Protein AF-A0A430RN08-F1 (afdb_monomer_lite)

Sequence (229 aa):
MKGVGKRNEPRRKYFSRLPYETEVTMPRTPSVTLADVKHALAELGLSPEEAGAQALRQHLGRGSLSTLQRYLELLRAEGARERSLSSAIEGTLRTLAPALKALAVQAAQGLYERSLAETLRALEEREALLEEQEGLLETLKGELEATRERLEGQEKELGEVLAREEELKAVLAEREERIRALELQVVELEGRVRELEAVREALSQRVHALVHELATLQAAVGRGAQGQA

Foldseek 3Di:
DDDDDDDDDDDDDDDDDDDDDDDDDDDDDDADDLVLLVVLCVVVVHQLVRDALVVSCVSVVDHDSVVSVVSSVVSVVVVVVVVVVVVVVVVVCVVCVVVVVVVVVVVVVVVVVVVVVVVVVVVVVVVVVVVVVVVVVVVVVVVVVVVVVVVVVVVVVVVVVVVVVVVVVVVVVVVVVVVVVVVVVVVVVVVVVVVVVVVVVVVVVVVVVVVVVVVVVVVVVVVVVVVPD

pLDDT: mean 85.96, std 19.6, range [33.47, 98.69]

Organism: Thermus scotoductus (NCBI:txid37636)

Radius of gyration: 83.42 Å; chains: 1; bounding box: 154×86×237 Å

Secondary structure (DSSP, 8-state):
-----------------------PPPPPPPPP-HHHHHHHHHHHT--TTT--HHHHHHHH--S-HHHHHHHHHHHHHHHHHHHHHHHHHHHHHHHHHHHHHHHHHHHHHHHHHHHHHHHHHHHHHHHHHHHHHHHHHHHHHHHHHHHHHHHHHHHHHHHHHHHHHHHHHHHHHHHHHHHHHHHHHHHHHHHHHHHHHHHHHHHHHHHHHHHHHHHHHHHHHHHHHHT--

Structure (mmCIF, N/CA/C/O backbone):
data_AF-A0A430RN08-F1
#
_entry.id   AF-A0A430RN08-F1
#
loop_
_atom_site.group_PDB
_atom_site.id
_atom_site.type_symbol
_atom_site.label_atom_id
_atom_site.label_alt_id
_atom_site.label_comp_id
_atom_site.label_asym_id
_atom_site.label_entity_id
_atom_site.label_seq_id
_atom_site.pdbx_PDB_ins_code
_atom_site.Cartn_x
_atom_site.Cartn_y
_atom_site.Cartn_z
_atom_site.occupancy
_atom_site.B_iso_or_equiv
_atom_site.auth_seq_id
_atom_site.auth_comp_id
_atom_site.auth_asym_id
_atom_site.auth_atom_id
_atom_site.pdbx_PDB_model_num
ATOM 1 N N . MET A 1 1 ? 81.497 80.326 -93.776 1.00 36.00 1 MET A N 1
ATOM 2 C CA . MET A 1 1 ? 82.209 79.535 -92.741 1.00 36.00 1 MET A CA 1
ATOM 3 C C . MET A 1 1 ? 81.343 78.322 -92.433 1.00 36.00 1 MET A C 1
ATOM 5 O O . MET A 1 1 ? 80.194 78.547 -92.110 1.00 36.00 1 MET A O 1
ATOM 9 N N . LYS A 1 2 ? 81.717 77.048 -92.562 1.00 37.06 2 LYS A N 1
ATOM 10 C CA . LYS A 1 2 ? 82.926 76.304 -92.971 1.00 37.06 2 LYS A CA 1
ATOM 11 C C . LYS A 1 2 ? 82.384 75.043 -93.692 1.00 37.06 2 LYS A C 1
ATOM 13 O O . LYS A 1 2 ? 81.428 74.463 -93.200 1.00 37.06 2 LYS A O 1
ATOM 18 N N . GLY A 1 3 ? 82.797 74.750 -94.929 1.00 36.59 3 GLY A N 1
ATOM 19 C CA . GLY A 1 3 ? 83.778 73.690 -95.252 1.00 36.59 3 GLY A CA 1
ATOM 20 C C . GLY A 1 3 ? 83.050 72.420 -95.736 1.00 36.59 3 GLY A C 1
ATOM 21 O O . GLY A 1 3 ? 82.515 71.698 -94.915 1.00 36.59 3 GLY A O 1
ATOM 22 N N . VAL A 1 4 ? 82.735 72.233 -97.024 1.00 34.47 4 VAL A N 1
ATOM 23 C CA . VAL A 1 4 ? 83.569 71.839 -98.188 1.00 34.47 4 VAL A CA 1
ATOM 24 C C . VAL A 1 4 ? 84.242 70.463 -98.057 1.00 34.47 4 VAL A C 1
ATOM 26 O O . VAL A 1 4 ? 85.184 70.301 -97.290 1.00 34.47 4 VAL A O 1
ATOM 29 N N . GLY A 1 5 ? 83.852 69.546 -98.954 1.00 35.78 5 GLY A N 1
ATOM 30 C CA . GLY A 1 5 ? 84.648 68.399 -99.419 1.00 35.78 5 GLY A CA 1
ATOM 31 C C . GLY A 1 5 ? 83.929 67.055 -99.233 1.00 35.78 5 GLY A C 1
ATOM 32 O O . GLY A 1 5 ? 83.506 66.758 -98.133 1.00 35.78 5 GLY A O 1
ATOM 33 N N . LYS A 1 6 ? 83.771 66.167 -100.219 1.00 40.50 6 LYS A N 1
ATOM 34 C CA . LYS A 1 6 ? 84.451 66.017 -101.510 1.00 40.50 6 LYS A CA 1
ATOM 35 C C . LYS A 1 6 ? 83.554 65.288 -102.520 1.00 40.50 6 LYS A C 1
ATOM 37 O O . LYS A 1 6 ? 82.684 64.502 -102.170 1.00 40.50 6 LYS A O 1
ATOM 42 N N . ARG A 1 7 ? 83.844 65.592 -103.783 1.00 39.56 7 ARG A N 1
ATOM 43 C CA . ARG A 1 7 ? 83.308 65.046 -105.034 1.00 39.56 7 ARG A CA 1
ATOM 44 C C . ARG A 1 7 ? 83.691 63.569 -105.196 1.00 39.56 7 ARG A C 1
ATOM 46 O O . ARG A 1 7 ? 84.807 63.218 -104.821 1.00 39.56 7 ARG A O 1
ATOM 53 N N . ASN A 1 8 ? 82.823 62.776 -105.827 1.00 34.72 8 ASN A N 1
ATOM 54 C CA . ASN A 1 8 ? 83.185 61.833 -106.898 1.00 34.72 8 ASN A CA 1
ATOM 55 C C . ASN A 1 8 ? 81.928 61.137 -107.460 1.00 34.72 8 ASN A C 1
ATOM 57 O O . ASN A 1 8 ? 81.480 60.112 -106.963 1.00 34.72 8 ASN A O 1
ATOM 61 N N . GLU A 1 9 ? 81.387 61.703 -108.534 1.00 33.47 9 GLU A N 1
ATOM 62 C CA . GLU A 1 9 ? 80.777 60.945 -109.637 1.00 33.47 9 GLU A CA 1
ATOM 63 C C . GLU A 1 9 ? 81.889 60.611 -110.663 1.00 33.47 9 GLU A C 1
ATOM 65 O O . GLU A 1 9 ? 82.966 61.209 -110.559 1.00 33.47 9 GLU A O 1
ATOM 70 N N . PRO A 1 10 ? 81.683 59.792 -111.720 1.00 49.06 10 PRO A N 1
ATOM 71 C CA . PRO A 1 10 ? 80.548 58.919 -112.056 1.00 49.06 10 PRO A CA 1
ATOM 72 C C . PRO A 1 10 ? 81.006 57.515 -112.532 1.00 49.06 10 PRO A C 1
ATOM 74 O O . PRO A 1 10 ? 82.185 57.279 -112.781 1.00 49.06 10 PRO A O 1
ATOM 77 N N . ARG A 1 11 ? 80.069 56.594 -112.803 1.00 37.56 11 ARG A N 1
ATOM 78 C CA . ARG A 1 11 ? 80.150 55.720 -113.998 1.00 37.56 11 ARG A CA 1
ATOM 79 C C . ARG A 1 11 ? 78.801 55.066 -114.300 1.00 37.56 11 ARG A C 1
ATOM 81 O O . ARG A 1 11 ? 78.449 54.016 -113.774 1.00 37.56 11 ARG A O 1
ATOM 88 N N . ARG A 1 12 ? 78.075 55.720 -115.213 1.00 35.84 12 ARG A N 1
ATOM 89 C CA . ARG A 1 12 ? 76.996 55.150 -116.027 1.00 35.84 12 ARG A CA 1
ATOM 90 C C . ARG A 1 12 ? 77.416 53.780 -116.569 1.00 35.84 12 ARG A C 1
ATOM 92 O O . ARG A 1 12 ? 78.389 53.690 -117.314 1.00 35.84 12 ARG A O 1
ATOM 99 N N . LYS A 1 13 ? 76.631 52.747 -116.276 1.00 43.69 13 LYS A N 1
ATOM 100 C CA . LYS A 1 13 ? 76.485 51.588 -117.158 1.00 43.69 13 LYS A CA 1
ATOM 101 C C . LYS A 1 13 ? 75.028 51.540 -117.593 1.00 43.69 13 LYS A C 1
ATOM 103 O O . LYS A 1 13 ? 74.143 51.219 -116.810 1.00 43.69 13 LYS A O 1
ATOM 108 N N . TYR A 1 14 ? 74.800 51.951 -118.833 1.00 36.66 14 TYR A N 1
ATOM 109 C CA . TYR A 1 14 ? 73.557 51.714 -119.544 1.00 36.66 14 TYR A CA 1
ATOM 110 C C . TYR A 1 14 ? 73.492 50.234 -119.902 1.00 36.66 14 TYR A C 1
ATOM 112 O O . TYR A 1 14 ? 74.344 49.779 -120.655 1.00 36.66 14 TYR A O 1
ATOM 120 N N . PHE A 1 15 ? 72.488 49.513 -119.415 1.00 38.28 15 PHE A N 1
ATOM 121 C CA . PHE A 1 15 ? 71.997 48.309 -120.078 1.00 38.28 15 PHE A CA 1
ATOM 122 C C . PHE A 1 15 ? 70.468 48.261 -119.948 1.00 38.28 15 PHE A C 1
ATOM 124 O O . PHE A 1 15 ? 69.923 48.048 -118.873 1.00 38.28 15 PHE A O 1
ATOM 131 N N . SER A 1 16 ? 69.829 48.589 -121.076 1.00 37.91 16 SER A N 1
ATOM 132 C CA . SER A 1 16 ? 68.577 48.041 -121.628 1.00 37.91 16 SER A CA 1
ATOM 133 C C . SER A 1 16 ? 67.367 47.778 -120.714 1.00 37.91 16 SER A C 1
ATOM 135 O O . SER A 1 16 ? 67.349 46.860 -119.903 1.00 37.91 16 SER A O 1
ATOM 137 N N . ARG A 1 17 ? 66.291 48.526 -121.006 1.00 38.12 17 ARG A N 1
ATOM 138 C CA . ARG A 1 17 ? 64.879 48.228 -120.697 1.00 38.12 17 ARG A CA 1
ATOM 139 C C . ARG A 1 17 ? 64.467 46.829 -121.180 1.00 38.12 17 ARG A C 1
ATOM 141 O O . ARG A 1 17 ? 64.887 46.466 -122.273 1.00 38.12 17 ARG A O 1
ATOM 148 N N . LEU A 1 18 ? 63.553 46.172 -120.453 1.00 37.81 18 LEU A N 1
ATOM 149 C CA . LEU A 1 18 ? 62.242 45.663 -120.923 1.00 37.81 18 LEU A CA 1
ATOM 150 C C . LEU A 1 18 ? 61.341 45.303 -119.695 1.00 37.81 18 LEU A C 1
ATOM 152 O O . LEU A 1 18 ? 61.907 44.930 -118.669 1.00 37.81 18 LEU A O 1
ATOM 156 N N . PRO A 1 19 ? 59.993 45.453 -119.741 1.00 54.28 19 PRO A N 1
ATOM 157 C CA . PRO A 1 19 ? 59.116 45.491 -118.552 1.00 54.28 19 PRO A CA 1
ATOM 158 C C . PRO A 1 19 ? 58.049 44.375 -118.492 1.00 54.28 19 PRO A C 1
ATOM 160 O O . PRO A 1 19 ? 57.324 44.222 -119.460 1.00 54.28 19 PRO A O 1
ATOM 163 N N . TYR A 1 20 ? 57.868 43.693 -117.356 1.00 35.19 20 TYR A N 1
ATOM 164 C CA . TYR A 1 20 ? 56.721 42.817 -117.009 1.00 35.19 20 TYR A CA 1
ATOM 165 C C . TYR A 1 20 ? 56.763 42.626 -115.470 1.00 35.19 20 TYR A C 1
ATOM 167 O O . TYR A 1 20 ? 57.855 42.652 -114.914 1.00 35.19 20 TYR A O 1
ATOM 175 N N . GLU A 1 21 ? 55.721 42.460 -114.656 1.00 36.84 21 GLU A N 1
ATOM 176 C CA . GLU A 1 21 ? 54.271 42.335 -114.788 1.00 36.84 21 GLU A CA 1
ATOM 177 C C . GLU A 1 21 ? 53.684 42.492 -113.362 1.00 36.84 21 GLU A C 1
ATOM 179 O O . GLU A 1 21 ? 54.383 42.333 -112.362 1.00 36.84 21 GLU A O 1
ATOM 184 N N . THR A 1 22 ? 52.407 42.844 -113.267 1.00 48.19 22 THR A N 1
ATOM 185 C CA . THR A 1 22 ? 51.600 42.952 -112.040 1.00 48.19 22 THR A CA 1
ATOM 186 C C . THR A 1 22 ? 51.413 41.611 -111.323 1.00 48.19 22 THR A C 1
ATOM 188 O O . THR A 1 22 ? 50.936 40.670 -111.951 1.00 48.19 22 THR A O 1
ATOM 191 N N . GLU A 1 23 ? 51.635 41.547 -110.003 1.00 39.72 23 GLU A N 1
ATOM 192 C CA . GLU A 1 23 ? 51.182 40.418 -109.175 1.00 39.72 23 GLU A CA 1
ATOM 193 C C . GLU A 1 23 ? 50.024 40.795 -108.240 1.00 39.72 23 GLU A C 1
ATOM 195 O O . GLU A 1 23 ? 50.009 41.822 -107.561 1.00 39.72 23 GLU A O 1
ATOM 200 N N . VAL A 1 24 ? 49.032 39.911 -108.283 1.00 41.75 24 VAL A N 1
ATOM 201 C CA . VAL A 1 24 ? 47.672 39.970 -107.755 1.00 41.75 24 VAL A CA 1
ATOM 202 C C . VAL A 1 24 ? 47.636 39.435 -106.319 1.00 41.75 24 VAL A C 1
ATOM 204 O O . VAL A 1 24 ? 48.193 38.379 -106.027 1.00 41.75 24 VAL A O 1
ATOM 207 N N . THR A 1 25 ? 46.937 40.116 -105.411 1.00 43.09 25 THR A N 1
ATOM 208 C CA . THR A 1 25 ? 46.683 39.636 -104.044 1.00 43.09 25 THR A CA 1
ATOM 209 C C . THR A 1 25 ? 45.537 38.614 -104.016 1.00 43.09 25 THR A C 1
ATOM 211 O O . THR A 1 25 ? 44.395 38.931 -104.337 1.00 43.09 25 THR A O 1
ATOM 214 N N . MET A 1 26 ? 45.824 37.376 -103.596 1.00 36.38 26 MET A N 1
ATOM 215 C CA . MET A 1 26 ? 44.823 36.310 -103.403 1.00 36.38 26 MET A CA 1
ATOM 216 C C . MET A 1 26 ? 44.201 36.356 -101.986 1.00 36.38 26 MET A C 1
ATOM 218 O O . MET A 1 26 ? 44.926 36.598 -101.015 1.00 36.38 26 MET A O 1
ATOM 222 N N . PRO A 1 27 ? 42.889 36.083 -101.820 1.00 44.25 27 PRO A N 1
ATOM 223 C CA . PRO A 1 27 ? 42.212 36.103 -100.520 1.00 44.25 27 PRO A CA 1
ATOM 224 C C . PRO A 1 27 ? 42.539 34.860 -99.669 1.00 44.25 27 PRO A C 1
ATOM 226 O O . PRO A 1 27 ? 42.574 33.735 -100.167 1.00 44.25 27 PRO A O 1
ATOM 229 N N . ARG A 1 28 ? 42.752 35.042 -98.358 1.00 50.34 28 ARG A N 1
ATOM 230 C CA . ARG A 1 28 ? 42.964 33.941 -97.396 1.00 50.34 28 ARG A CA 1
ATOM 231 C C . ARG A 1 28 ? 41.624 33.281 -97.030 1.00 50.34 28 ARG A C 1
ATOM 233 O O . ARG A 1 28 ? 40.725 33.955 -96.540 1.00 50.34 28 ARG A O 1
ATOM 240 N N . THR A 1 29 ? 41.503 31.967 -97.223 1.00 52.69 29 THR A N 1
ATOM 241 C CA . THR A 1 29 ? 40.368 31.144 -96.753 1.00 52.69 29 THR A CA 1
ATOM 242 C C . THR A 1 29 ? 40.203 31.208 -95.225 1.00 52.69 29 THR A C 1
ATOM 244 O O . THR A 1 29 ? 41.224 31.233 -94.529 1.00 52.69 29 THR A O 1
ATOM 247 N N . PRO A 1 30 ? 38.967 31.171 -94.680 1.00 59.31 30 PRO A N 1
ATOM 248 C CA . PRO A 1 30 ? 38.731 31.213 -93.236 1.00 59.31 30 PRO A CA 1
ATOM 249 C C . PRO A 1 30 ? 39.365 30.002 -92.536 1.00 59.31 30 PRO A C 1
ATOM 251 O O . PRO A 1 30 ? 39.216 28.860 -92.978 1.00 59.31 30 PRO A O 1
ATOM 254 N N . SER A 1 31 ? 40.108 30.254 -91.458 1.00 74.62 31 SER A N 1
ATOM 255 C CA . SER A 1 31 ? 40.825 29.225 -90.699 1.00 74.62 31 SER A CA 1
ATOM 256 C C . SER A 1 31 ? 39.865 28.366 -89.873 1.00 74.62 31 SER A C 1
ATOM 258 O O . SER A 1 31 ? 39.045 28.906 -89.137 1.00 74.62 31 SER A O 1
ATOM 260 N N . VAL A 1 32 ? 40.005 27.040 -89.957 1.00 83.75 32 VAL A N 1
ATOM 261 C CA . VAL A 1 32 ? 39.285 26.075 -89.105 1.00 83.75 32 VAL A CA 1
ATOM 262 C C . VAL A 1 32 ? 39.702 26.231 -87.644 1.00 83.75 32 VAL A C 1
ATOM 264 O O . VAL A 1 32 ? 40.886 26.429 -87.373 1.00 83.75 32 VAL A O 1
ATOM 267 N N . THR A 1 33 ? 38.752 26.096 -86.717 1.00 88.69 33 THR A N 1
ATOM 268 C CA . THR A 1 33 ? 38.991 26.101 -85.267 1.00 88.69 33 THR A CA 1
ATOM 269 C C . THR A 1 33 ? 38.887 24.700 -84.652 1.00 88.69 33 THR A C 1
ATOM 271 O O . THR A 1 33 ? 38.351 23.768 -85.250 1.00 88.69 33 THR A O 1
ATOM 274 N N . LEU A 1 34 ? 39.369 24.542 -83.416 1.00 86.50 34 LEU A N 1
ATOM 275 C CA . LEU A 1 34 ? 39.236 23.292 -82.657 1.00 86.50 34 LEU A CA 1
ATOM 276 C C . LEU A 1 34 ? 37.764 22.923 -82.384 1.00 86.50 34 LEU A C 1
ATOM 278 O O . LEU A 1 34 ? 37.427 21.743 -82.356 1.00 86.50 34 LEU A O 1
ATOM 282 N N . ALA A 1 35 ? 36.887 23.917 -82.207 1.00 87.31 35 ALA A N 1
ATOM 283 C CA . ALA A 1 35 ? 35.457 23.698 -81.996 1.00 87.31 35 ALA A CA 1
ATOM 284 C C . ALA A 1 35 ? 34.779 23.126 -83.251 1.00 87.31 35 ALA A C 1
ATOM 286 O O . ALA A 1 35 ? 34.003 22.181 -83.133 1.00 87.31 35 ALA A O 1
ATOM 287 N N . ASP A 1 36 ? 35.146 23.620 -84.442 1.00 88.06 36 ASP A N 1
ATOM 288 C CA . ASP A 1 36 ? 34.674 23.063 -85.721 1.00 88.06 36 ASP A CA 1
ATOM 289 C C . ASP A 1 36 ? 35.069 21.582 -85.862 1.00 88.06 36 ASP A C 1
ATOM 291 O O . ASP A 1 36 ? 34.281 20.763 -86.326 1.00 88.06 36 ASP A O 1
ATOM 295 N N . VAL A 1 37 ? 36.280 21.219 -85.421 1.00 85.25 37 VAL A N 1
ATOM 296 C CA . VAL A 1 37 ? 36.764 19.829 -85.434 1.00 85.25 37 VAL A CA 1
ATOM 297 C C . VAL A 1 37 ? 36.008 18.958 -84.427 1.00 85.25 37 VAL A C 1
ATOM 299 O O . VAL A 1 37 ? 35.604 17.854 -84.780 1.00 85.25 37 VAL A O 1
ATOM 302 N N . LYS A 1 38 ? 35.766 19.446 -83.200 1.00 87.56 38 LYS A N 1
ATOM 303 C CA . LYS A 1 38 ? 34.948 18.735 -82.196 1.00 87.56 38 LYS A CA 1
ATOM 304 C C . LYS A 1 38 ? 33.523 18.486 -82.713 1.00 87.56 38 LYS A C 1
ATOM 306 O O . LYS A 1 38 ? 33.007 17.384 -82.553 1.00 87.56 38 LYS A O 1
ATOM 311 N N . HIS A 1 39 ? 32.917 19.477 -83.367 1.00 90.31 39 HIS A N 1
ATOM 312 C CA . HIS A 1 39 ? 31.570 19.367 -83.929 1.00 90.31 39 HIS A CA 1
ATOM 313 C C . HIS A 1 39 ? 31.510 18.381 -85.104 1.00 90.31 39 HIS A C 1
ATOM 315 O O . HIS A 1 39 ? 30.639 17.520 -85.139 1.00 90.31 39 HIS A O 1
ATOM 321 N N . ALA A 1 40 ? 32.477 18.445 -86.026 1.00 86.06 40 ALA A N 1
ATOM 322 C CA . ALA A 1 40 ? 32.568 17.513 -87.150 1.00 86.06 40 ALA A CA 1
ATOM 323 C C . ALA A 1 40 ? 32.755 16.056 -86.702 1.00 86.06 40 ALA A C 1
ATOM 325 O O . ALA A 1 40 ? 32.179 15.152 -87.295 1.00 86.06 40 ALA A O 1
ATOM 326 N N . LEU A 1 41 ? 33.538 15.816 -85.647 1.00 87.94 41 LEU A N 1
ATOM 327 C CA . LEU A 1 41 ? 33.684 14.480 -85.064 1.00 87.94 41 LEU A CA 1
ATOM 328 C C . LEU A 1 41 ? 32.366 13.961 -84.481 1.00 87.94 41 LEU A C 1
ATOM 330 O O . LEU A 1 41 ? 32.020 12.804 -84.706 1.00 87.94 41 LEU A O 1
ATOM 334 N N . ALA A 1 42 ? 31.618 14.823 -83.787 1.00 88.19 42 ALA A N 1
ATOM 335 C CA . ALA A 1 42 ? 30.312 14.478 -83.233 1.00 88.19 42 ALA A CA 1
ATOM 336 C C . ALA A 1 42 ? 29.273 14.171 -84.328 1.00 88.19 42 ALA A C 1
ATOM 338 O O . ALA A 1 42 ? 28.546 13.190 -84.211 1.00 88.19 42 ALA A O 1
ATOM 339 N N . GLU A 1 43 ? 29.235 14.956 -85.411 1.00 88.50 43 GLU A N 1
ATOM 340 C CA . GLU A 1 43 ? 28.342 14.721 -86.560 1.00 88.50 43 GLU A CA 1
ATOM 341 C C . GLU A 1 43 ? 28.667 13.432 -87.319 1.00 88.50 43 GLU A C 1
ATOM 343 O O . GLU A 1 43 ? 27.763 12.743 -87.787 1.00 88.50 43 GLU A O 1
ATOM 348 N N . LEU A 1 44 ? 29.955 13.099 -87.437 1.00 85.50 44 LEU A N 1
ATOM 349 C CA . LEU A 1 44 ? 30.413 11.869 -88.083 1.00 85.50 44 LEU A CA 1
ATOM 350 C C . LEU A 1 44 ? 30.329 10.643 -87.157 1.00 85.50 44 LEU A C 1
ATOM 352 O O . LEU A 1 44 ? 30.557 9.528 -87.619 1.00 85.50 44 LEU A O 1
ATOM 356 N N . GLY A 1 45 ? 30.026 10.833 -85.867 1.00 83.69 45 GLY A N 1
ATOM 357 C CA . GLY A 1 45 ? 29.997 9.764 -84.865 1.00 83.69 45 GLY A CA 1
ATOM 358 C C . GLY A 1 45 ? 31.359 9.101 -84.628 1.00 83.69 45 GLY A C 1
ATOM 359 O O . GLY A 1 45 ? 31.406 7.951 -84.200 1.00 83.69 45 GLY A O 1
ATOM 360 N N . LEU A 1 46 ? 32.459 9.797 -84.933 1.00 86.00 46 LEU A N 1
ATOM 361 C CA . LEU A 1 46 ? 33.821 9.263 -84.853 1.00 86.00 46 LEU A CA 1
ATOM 362 C C . LEU A 1 46 ? 34.550 9.804 -83.626 1.00 86.00 46 LEU A C 1
ATOM 364 O O . LEU A 1 46 ? 34.494 11.001 -83.329 1.00 86.00 46 LEU A O 1
ATOM 368 N N . SER A 1 47 ? 35.317 8.948 -82.952 1.00 86.00 47 SER A N 1
ATOM 369 C CA . SER A 1 47 ? 36.231 9.418 -81.915 1.00 86.00 47 SER A CA 1
ATOM 370 C C . SER A 1 47 ? 37.451 10.127 -82.529 1.00 86.00 47 SER A C 1
ATOM 372 O O . SER A 1 47 ? 37.845 9.848 -83.669 1.00 86.00 47 SER A O 1
ATOM 374 N N . PRO A 1 48 ? 38.127 11.017 -81.777 1.00 84.31 48 PRO A N 1
ATOM 375 C CA . PRO A 1 48 ? 39.388 11.606 -82.219 1.00 84.31 48 PRO A CA 1
ATOM 376 C C . PRO A 1 48 ? 40.456 10.563 -82.589 1.00 84.31 48 PRO A C 1
ATOM 378 O O . PRO A 1 48 ? 41.337 10.864 -83.392 1.00 84.31 48 PRO A O 1
ATOM 381 N N . GLU A 1 49 ? 40.408 9.353 -82.019 1.00 85.00 49 GLU A N 1
ATOM 382 C CA . GLU A 1 49 ? 41.356 8.260 -82.292 1.00 85.00 49 GLU A CA 1
ATOM 383 C C . GLU A 1 49 ? 41.092 7.565 -83.629 1.00 85.00 49 GLU A C 1
ATOM 385 O O . GLU A 1 49 ? 42.038 7.220 -84.332 1.00 85.00 49 GLU A O 1
ATOM 390 N N . GLU A 1 50 ? 39.825 7.437 -84.015 1.00 85.12 50 GLU A N 1
ATOM 391 C CA . GLU A 1 50 ? 39.402 6.779 -85.257 1.00 85.12 50 GLU A CA 1
ATOM 392 C C . GLU A 1 50 ? 39.404 7.736 -86.459 1.00 85.12 50 GLU A C 1
ATOM 394 O O . GLU A 1 50 ? 39.538 7.316 -87.609 1.00 85.12 50 GLU A O 1
ATOM 399 N N . ALA A 1 51 ? 39.276 9.042 -86.216 1.00 85.25 51 ALA A N 1
ATOM 400 C CA . ALA A 1 51 ? 39.168 10.037 -87.273 1.00 85.25 51 ALA A CA 1
ATOM 401 C C . ALA A 1 51 ? 40.519 10.434 -87.895 1.00 85.25 51 ALA A C 1
ATOM 403 O O . ALA A 1 51 ? 41.482 10.792 -87.210 1.00 85.25 51 ALA A O 1
ATOM 404 N N . GLY A 1 52 ? 40.567 10.467 -89.230 1.00 85.81 52 GLY A N 1
ATOM 405 C CA . GLY A 1 52 ? 41.690 10.996 -90.009 1.00 85.81 52 GLY A CA 1
ATOM 406 C C . GLY A 1 52 ? 41.483 12.452 -90.443 1.00 85.81 52 GLY A C 1
ATOM 407 O O . GLY A 1 52 ? 40.380 12.854 -90.814 1.00 85.81 52 GLY A O 1
ATOM 408 N N . ALA A 1 53 ? 42.561 13.244 -90.492 1.00 86.00 53 ALA A N 1
ATOM 409 C CA . ALA A 1 53 ? 42.510 14.649 -90.925 1.00 86.00 53 ALA A CA 1
ATOM 410 C C . ALA A 1 53 ? 41.952 14.823 -92.353 1.00 86.00 53 ALA A C 1
ATOM 412 O O . ALA A 1 53 ? 41.354 15.849 -92.670 1.00 86.00 53 ALA A O 1
ATOM 413 N N . GLN A 1 54 ? 42.113 13.808 -93.207 1.00 85.25 54 GLN A N 1
ATOM 414 C CA . GLN A 1 54 ? 41.564 13.785 -94.562 1.00 85.25 54 GLN A CA 1
ATOM 415 C C . GLN A 1 54 ? 40.038 13.624 -94.582 1.00 85.25 54 GLN A C 1
ATOM 417 O O . GLN A 1 54 ? 39.382 14.328 -95.345 1.00 85.25 54 GLN A O 1
ATOM 422 N N . ALA A 1 55 ? 39.474 12.780 -93.713 1.00 83.62 55 ALA A N 1
ATOM 423 C CA . ALA A 1 55 ? 38.025 12.619 -93.573 1.00 83.62 55 ALA A CA 1
ATOM 424 C C . ALA A 1 55 ? 37.377 13.901 -93.025 1.00 83.62 55 ALA A C 1
ATOM 426 O O . ALA A 1 55 ? 36.384 14.384 -93.564 1.00 83.62 55 ALA A O 1
ATOM 427 N N . LEU A 1 56 ? 38.010 14.536 -92.033 1.00 85.69 56 LEU A N 1
ATOM 428 C CA . LEU A 1 56 ? 37.551 15.828 -91.515 1.00 85.69 56 LEU A CA 1
ATOM 429 C C . LEU A 1 56 ? 37.639 16.945 -92.553 1.00 85.69 56 LEU A C 1
ATOM 431 O O . LEU A 1 56 ? 36.764 17.803 -92.599 1.00 85.69 56 LEU A O 1
ATOM 435 N N . ARG A 1 57 ? 38.666 16.938 -93.411 1.00 84.75 57 ARG A N 1
ATOM 436 C CA . ARG A 1 57 ? 38.783 17.912 -94.502 1.00 84.75 57 ARG A CA 1
ATOM 437 C C . ARG A 1 57 ? 37.693 17.722 -95.555 1.00 84.75 57 ARG A C 1
ATOM 439 O O . ARG A 1 57 ? 37.209 18.717 -96.086 1.00 84.75 57 ARG A O 1
ATOM 446 N N . GLN A 1 58 ? 37.325 16.475 -95.857 1.00 85.88 58 GLN A N 1
ATOM 447 C CA . GLN A 1 58 ? 36.229 16.162 -96.779 1.00 85.88 58 GLN A CA 1
ATOM 448 C C . GLN A 1 58 ? 34.881 16.640 -96.230 1.00 85.88 58 GLN A C 1
ATOM 450 O O . GLN A 1 58 ? 34.108 17.217 -96.986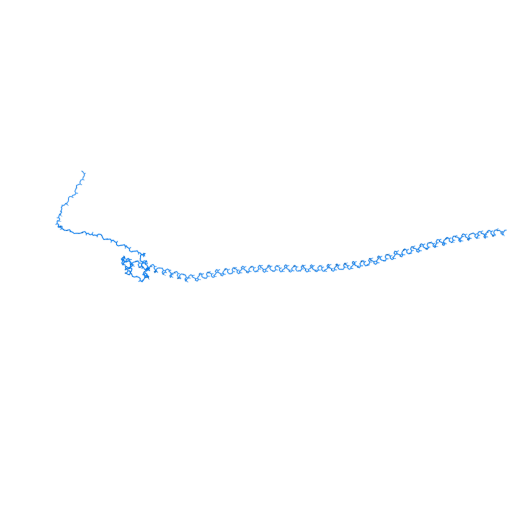 1.00 85.88 58 GLN A O 1
ATOM 455 N N . HIS A 1 59 ? 34.637 16.474 -94.925 1.00 85.56 59 HIS A N 1
ATOM 456 C CA . HIS A 1 59 ? 33.393 16.907 -94.277 1.00 85.56 59 HIS A CA 1
ATOM 457 C C . HIS A 1 59 ? 33.316 18.429 -94.068 1.00 85.56 59 HIS A C 1
ATOM 459 O O . HIS A 1 59 ? 32.325 19.061 -94.414 1.00 85.56 59 HIS A O 1
ATOM 465 N N . LEU A 1 60 ? 34.388 19.054 -93.565 1.00 84.69 60 LEU A N 1
ATOM 466 C CA . LEU A 1 60 ? 34.426 20.497 -93.287 1.00 84.69 60 LEU A CA 1
ATOM 467 C C . LEU A 1 60 ? 34.626 21.361 -94.545 1.00 84.69 60 LEU A C 1
ATOM 469 O O . LEU A 1 60 ? 34.383 22.567 -94.502 1.00 84.69 60 LEU A O 1
ATOM 473 N N . GLY A 1 61 ? 35.148 20.791 -95.638 1.00 82.69 61 GLY A N 1
ATOM 474 C CA . GLY A 1 61 ? 35.415 21.481 -96.910 1.00 82.69 61 GLY A CA 1
ATOM 475 C C . GLY A 1 61 ? 36.491 22.580 -96.857 1.00 82.69 61 GLY A C 1
ATOM 476 O O . GLY A 1 61 ? 36.780 23.221 -97.867 1.00 82.69 61 GLY A O 1
ATOM 477 N N . ARG A 1 62 ? 37.101 22.821 -95.690 1.00 80.69 62 ARG A N 1
ATOM 478 C CA . ARG A 1 62 ? 38.037 23.925 -95.420 1.00 80.69 62 ARG A CA 1
ATOM 479 C C . ARG A 1 62 ? 39.111 23.512 -94.406 1.00 80.69 62 ARG A C 1
ATOM 481 O O . ARG A 1 62 ? 38.979 22.498 -93.728 1.00 80.69 62 ARG A O 1
ATOM 488 N N . GLY A 1 63 ? 40.178 24.308 -94.301 1.00 78.50 63 GLY A N 1
ATOM 489 C CA . GLY A 1 63 ? 41.326 24.039 -93.423 1.00 78.50 63 GLY A CA 1
ATOM 490 C C . GLY A 1 63 ? 42.424 23.189 -94.069 1.00 78.50 63 GLY A C 1
ATOM 491 O O . GLY A 1 63 ? 42.180 22.381 -94.968 1.00 78.50 63 GLY A O 1
ATOM 492 N N . SER A 1 64 ? 43.667 23.395 -93.629 1.00 84.06 64 SER A N 1
ATOM 493 C CA . SER A 1 64 ? 44.798 22.575 -94.065 1.00 84.06 64 SER A CA 1
ATOM 494 C C . SER A 1 64 ? 44.804 21.236 -93.324 1.00 84.06 64 SER A C 1
ATOM 496 O O . SER A 1 64 ? 44.414 21.147 -92.158 1.00 84.06 64 SER A O 1
ATOM 498 N N . LEU A 1 65 ? 45.301 20.192 -93.993 1.00 83.88 65 LEU A N 1
ATOM 499 C CA . LEU A 1 65 ? 45.468 18.867 -93.384 1.00 83.88 65 LEU A CA 1
ATOM 500 C C . LEU A 1 65 ? 46.344 18.930 -92.127 1.00 83.88 65 LEU A C 1
ATOM 502 O O . LEU A 1 65 ? 46.029 18.282 -91.138 1.00 83.88 65 LEU A O 1
ATOM 506 N N . SER A 1 66 ? 47.386 19.767 -92.135 1.00 85.00 66 SER A N 1
ATOM 507 C CA . SER A 1 66 ? 48.278 19.960 -90.989 1.00 85.00 66 SER A CA 1
ATOM 508 C C . SER A 1 66 ? 47.575 20.578 -89.779 1.00 85.00 66 SER A C 1
ATOM 510 O O . SER A 1 66 ? 47.806 20.146 -88.653 1.00 85.00 66 SER A O 1
ATOM 512 N N . THR A 1 67 ? 46.687 21.556 -89.984 1.00 85.00 67 THR A N 1
ATOM 513 C CA . THR A 1 67 ? 45.935 22.190 -88.891 1.00 85.00 67 THR A CA 1
ATOM 514 C C . THR A 1 67 ? 44.879 21.247 -88.316 1.00 85.00 67 THR A C 1
ATOM 516 O O . THR A 1 67 ? 44.761 21.141 -87.098 1.00 85.00 67 THR A O 1
ATOM 519 N N . LEU A 1 68 ? 44.158 20.511 -89.168 1.00 86.50 68 LEU A N 1
ATOM 520 C CA . LEU A 1 68 ? 43.188 19.497 -88.734 1.00 86.50 68 LEU A CA 1
ATOM 521 C C . LEU A 1 68 ? 43.862 18.348 -87.979 1.00 86.50 68 LEU A C 1
ATOM 523 O O . LEU A 1 68 ? 43.361 17.910 -86.946 1.00 86.50 68 LEU A O 1
ATOM 527 N N . GLN A 1 69 ? 45.022 17.898 -88.458 1.00 89.12 69 GLN A N 1
ATOM 528 C CA . GLN A 1 69 ? 45.815 16.875 -87.789 1.00 89.12 69 GLN A CA 1
ATOM 529 C C . GLN A 1 69 ? 46.322 17.352 -86.425 1.00 89.12 69 GLN A C 1
ATOM 531 O O . GLN A 1 69 ? 46.172 16.632 -85.444 1.00 89.12 69 GLN A O 1
ATOM 536 N N . ARG A 1 70 ? 46.812 18.594 -86.326 1.00 88.94 70 ARG A N 1
ATOM 537 C CA . ARG A 1 70 ? 47.218 19.193 -85.047 1.00 88.94 70 ARG A CA 1
ATOM 538 C C . ARG A 1 70 ? 46.060 19.274 -84.049 1.00 88.94 70 ARG A C 1
ATOM 540 O O . ARG A 1 70 ? 46.258 19.019 -82.865 1.00 88.94 70 ARG A O 1
ATOM 547 N N . TYR A 1 71 ? 44.855 19.629 -84.498 1.00 89.75 71 TYR A N 1
ATOM 548 C CA . TYR A 1 71 ? 43.679 19.649 -83.625 1.00 89.75 71 TYR A CA 1
ATOM 549 C C . TYR A 1 71 ? 43.245 18.245 -83.198 1.00 89.75 71 TYR A C 1
ATOM 551 O O . TYR A 1 71 ? 42.967 18.047 -82.022 1.00 89.75 71 TYR A O 1
ATOM 559 N N . LEU A 1 72 ? 43.266 17.257 -84.096 1.00 89.25 72 LEU A N 1
ATOM 560 C CA . LEU A 1 72 ? 43.034 15.855 -83.734 1.00 89.25 72 LEU A CA 1
ATOM 561 C C . LEU A 1 72 ? 44.046 15.344 -82.702 1.00 89.25 72 LEU A C 1
ATOM 563 O O . LEU A 1 72 ? 43.664 14.697 -81.732 1.00 89.25 72 LEU A O 1
ATOM 567 N N . GLU A 1 73 ? 45.328 15.657 -82.878 1.00 90.81 73 GLU A N 1
ATOM 568 C CA . GLU A 1 73 ? 46.386 15.308 -81.926 1.00 90.81 73 GLU A CA 1
ATOM 569 C C . GLU A 1 73 ? 46.170 15.971 -80.558 1.00 90.81 73 GLU A C 1
ATOM 571 O O . GLU A 1 73 ? 46.346 15.312 -79.535 1.00 90.81 73 GLU A O 1
ATOM 576 N N . LEU A 1 74 ? 45.715 17.229 -80.522 1.00 91.62 74 LEU A N 1
ATOM 577 C CA . LEU A 1 74 ? 45.331 17.904 -79.277 1.00 91.62 74 LEU A CA 1
ATOM 578 C C . LEU A 1 74 ? 44.160 17.199 -78.580 1.00 91.62 74 LEU A C 1
ATOM 580 O O . LEU A 1 74 ? 44.242 16.952 -77.382 1.00 91.62 74 LEU A O 1
ATOM 584 N N . LEU A 1 75 ? 43.115 16.810 -79.315 1.00 90.25 75 LEU A N 1
ATOM 585 C CA . LEU A 1 75 ? 41.966 16.083 -78.757 1.00 90.25 75 LEU A CA 1
ATOM 586 C C . LEU A 1 75 ? 42.343 14.699 -78.225 1.00 90.25 75 LEU A C 1
ATOM 588 O O . LEU A 1 75 ? 41.868 14.289 -77.169 1.00 90.25 75 LEU A O 1
ATOM 592 N N . ARG A 1 76 ? 43.220 13.979 -78.931 1.00 92.25 76 ARG A N 1
ATOM 593 C CA . ARG A 1 76 ? 43.761 12.695 -78.459 1.00 92.25 76 ARG A CA 1
ATOM 594 C C . ARG A 1 76 ? 44.591 12.880 -77.194 1.00 92.25 76 ARG A C 1
ATOM 596 O O . ARG A 1 76 ? 44.462 12.095 -76.261 1.00 92.25 76 ARG A O 1
ATOM 603 N N . ALA A 1 77 ? 45.419 13.923 -77.145 1.00 89.38 77 ALA A N 1
ATOM 604 C CA . ALA A 1 77 ? 46.208 14.248 -75.964 1.00 89.38 77 ALA A CA 1
ATOM 605 C C . ALA A 1 77 ? 45.323 14.648 -74.768 1.00 89.38 77 ALA A C 1
ATOM 607 O O . ALA A 1 77 ? 45.624 14.253 -73.644 1.00 89.38 77 ALA A O 1
ATOM 608 N N . GLU A 1 78 ? 44.230 15.384 -74.997 1.00 88.88 78 GLU A N 1
ATOM 609 C CA . GLU A 1 78 ? 43.205 15.691 -73.986 1.00 88.88 78 GLU A CA 1
ATOM 610 C C . GLU A 1 78 ? 42.541 14.404 -73.468 1.00 88.88 78 GLU A C 1
ATOM 612 O O . GLU A 1 78 ? 42.594 14.137 -72.268 1.00 88.88 78 GLU A O 1
ATOM 617 N N . GLY A 1 79 ? 42.035 13.542 -74.356 1.00 88.31 79 GLY A N 1
ATOM 618 C CA . GLY A 1 79 ? 41.397 12.279 -73.965 1.00 88.31 79 GLY A CA 1
ATOM 619 C C . GLY A 1 79 ? 42.340 11.302 -73.247 1.00 88.31 79 GLY A C 1
ATOM 620 O O . GLY A 1 79 ? 41.947 10.646 -72.283 1.00 88.31 79 GLY A O 1
ATOM 621 N N . ALA A 1 80 ? 43.611 11.229 -73.653 1.00 87.56 80 ALA A N 1
ATOM 622 C CA . ALA A 1 80 ? 44.620 10.423 -72.963 1.00 87.56 80 ALA A CA 1
ATOM 623 C C . ALA A 1 80 ? 44.922 10.957 -71.550 1.00 87.56 80 ALA A C 1
ATOM 625 O O . ALA A 1 80 ? 45.107 10.172 -70.616 1.00 87.56 80 ALA A O 1
ATOM 626 N N . ARG A 1 81 ? 44.937 12.286 -71.368 1.00 90.62 81 ARG A N 1
ATOM 627 C CA . ARG A 1 81 ? 45.085 12.916 -70.046 1.00 90.62 81 ARG A CA 1
ATOM 628 C C . ARG A 1 81 ? 43.884 12.627 -69.154 1.00 90.62 81 ARG A C 1
ATOM 630 O O . ARG A 1 81 ? 44.086 12.255 -68.006 1.00 90.62 81 ARG A O 1
ATOM 637 N N . GLU A 1 82 ? 42.663 12.738 -69.667 1.00 89.50 82 GLU A N 1
ATOM 638 C CA . GLU A 1 82 ? 41.439 12.439 -68.909 1.00 89.50 82 GLU A CA 1
ATOM 639 C C . GLU A 1 82 ? 41.376 10.976 -68.456 1.00 89.50 82 GLU A C 1
ATOM 641 O O . GLU A 1 82 ? 41.066 10.702 -67.295 1.00 89.50 82 GLU A O 1
ATOM 646 N N . ARG A 1 83 ? 41.744 10.026 -69.327 1.00 90.50 83 ARG A N 1
ATOM 647 C CA . ARG A 1 83 ? 41.839 8.602 -68.958 1.00 90.50 83 ARG A CA 1
ATOM 648 C C . ARG A 1 83 ? 42.917 8.348 -67.910 1.00 90.50 83 ARG A C 1
ATOM 650 O O . ARG A 1 83 ? 42.689 7.583 -66.978 1.00 90.50 83 ARG A O 1
ATOM 657 N N . SER A 1 84 ? 44.069 9.009 -68.033 1.00 91.56 84 SER A N 1
ATOM 658 C CA . SER A 1 84 ? 45.149 8.930 -67.043 1.00 91.56 84 SER A CA 1
ATOM 659 C C . SER A 1 84 ? 44.711 9.478 -65.681 1.00 91.56 84 SER A C 1
ATOM 661 O O . SER A 1 84 ? 44.902 8.820 -64.661 1.00 91.56 84 SER A O 1
ATOM 663 N N . LEU A 1 85 ? 44.035 10.633 -65.660 1.00 92.75 85 LEU A N 1
ATOM 664 C CA . LEU A 1 85 ? 43.458 11.209 -64.443 1.00 92.75 85 LEU A CA 1
ATOM 665 C C . LEU A 1 85 ? 42.395 10.291 -63.833 1.00 92.75 85 LEU A C 1
ATOM 667 O O . LEU A 1 85 ? 42.421 10.059 -62.629 1.00 92.75 85 LEU A O 1
ATOM 671 N N . SER A 1 86 ? 41.508 9.723 -64.650 1.00 93.12 86 SER A N 1
ATOM 672 C CA . SER A 1 86 ? 40.471 8.791 -64.188 1.00 93.12 86 SER A CA 1
ATOM 673 C C . SER A 1 86 ? 41.090 7.538 -63.565 1.00 93.12 86 SER A C 1
ATOM 675 O O . SER A 1 86 ? 40.737 7.166 -62.452 1.00 93.12 86 SER A O 1
ATOM 677 N N . SER A 1 87 ? 42.094 6.948 -64.220 1.00 93.25 87 SER A N 1
ATOM 678 C CA . SER A 1 87 ? 42.830 5.793 -63.695 1.00 93.25 87 SER A CA 1
ATOM 679 C C . SER A 1 87 ? 43.599 6.121 -62.407 1.00 93.25 87 SER A C 1
ATOM 681 O O . SER A 1 87 ? 43.629 5.308 -61.482 1.00 93.25 87 SER A O 1
ATOM 683 N N . ALA A 1 88 ? 44.172 7.323 -62.295 1.00 93.50 88 ALA A N 1
ATOM 684 C CA . ALA A 1 88 ? 44.826 7.785 -61.071 1.00 93.50 88 ALA A CA 1
ATOM 685 C C . ALA A 1 88 ? 43.823 7.987 -59.919 1.00 93.50 88 ALA A C 1
ATOM 687 O O . ALA A 1 88 ? 44.104 7.616 -58.776 1.00 93.50 88 ALA A O 1
ATOM 688 N N . ILE A 1 89 ? 42.635 8.523 -60.209 1.00 92.75 89 ILE A N 1
ATOM 689 C CA . ILE A 1 89 ? 41.546 8.663 -59.233 1.00 92.75 89 ILE A CA 1
ATOM 690 C C . ILE A 1 89 ? 41.064 7.282 -58.781 1.00 92.75 89 ILE A C 1
ATOM 692 O O . ILE A 1 89 ? 40.987 7.025 -57.586 1.00 92.75 89 ILE A O 1
ATOM 696 N N . GLU A 1 90 ? 40.816 6.352 -59.700 1.00 94.62 90 GLU A N 1
ATOM 697 C CA . GLU A 1 90 ? 40.439 4.979 -59.347 1.00 94.62 90 GLU A CA 1
ATOM 698 C C . GLU A 1 90 ? 41.518 4.285 -58.508 1.00 94.62 90 GLU A C 1
ATOM 700 O O . GLU A 1 90 ? 41.206 3.628 -57.514 1.00 94.62 90 GLU A O 1
ATOM 705 N N . GLY A 1 91 ? 42.792 4.472 -58.860 1.00 94.00 91 GLY A N 1
ATOM 706 C CA . GLY A 1 91 ? 43.926 3.959 -58.096 1.00 94.00 91 GLY A CA 1
ATOM 707 C C . GLY A 1 91 ? 43.967 4.505 -56.669 1.00 94.00 91 GLY A C 1
ATOM 708 O O . GLY A 1 91 ? 44.111 3.732 -55.722 1.00 94.00 91 GLY A O 1
ATOM 709 N N . THR A 1 92 ? 43.787 5.817 -56.497 1.00 93.75 92 THR A N 1
ATOM 710 C CA . THR A 1 92 ? 43.758 6.454 -55.167 1.00 93.75 92 THR A CA 1
ATOM 711 C C . THR A 1 92 ? 42.519 6.068 -54.359 1.00 93.75 92 THR A C 1
ATOM 713 O O . THR A 1 92 ? 42.619 5.814 -53.162 1.00 93.75 92 THR A O 1
ATOM 716 N N . LEU A 1 93 ? 41.353 5.931 -54.991 1.00 93.19 93 LEU A N 1
ATOM 717 C CA . LEU A 1 93 ? 40.153 5.423 -54.326 1.00 93.19 93 LEU A CA 1
ATOM 718 C C . LEU A 1 93 ? 40.340 3.972 -53.876 1.00 93.19 93 LEU A C 1
ATOM 720 O O . LEU A 1 93 ? 39.957 3.624 -52.762 1.00 93.19 93 LEU A O 1
ATOM 724 N N . ARG A 1 94 ? 40.980 3.130 -54.693 1.00 94.69 94 ARG A N 1
ATOM 725 C CA . ARG A 1 94 ? 41.251 1.729 -54.346 1.00 94.69 94 ARG A CA 1
ATOM 726 C C . ARG A 1 94 ? 42.189 1.594 -53.148 1.00 94.69 94 ARG A C 1
ATOM 728 O O . ARG A 1 94 ? 42.024 0.659 -52.366 1.00 94.69 94 ARG A O 1
ATOM 735 N N . THR A 1 95 ? 43.145 2.509 -52.985 1.00 95.00 95 THR A N 1
ATOM 736 C CA . THR A 1 95 ? 44.063 2.513 -51.835 1.00 95.00 95 THR A CA 1
ATOM 737 C C . THR A 1 95 ? 43.444 3.136 -50.585 1.00 95.00 95 THR A C 1
ATOM 739 O O . THR A 1 95 ? 43.682 2.636 -49.488 1.00 95.00 95 THR A O 1
ATOM 742 N N . LEU A 1 96 ? 42.627 4.186 -50.723 1.00 95.56 96 LEU A N 1
ATOM 743 C CA . LEU A 1 96 ? 42.025 4.896 -49.588 1.00 95.56 96 LEU A CA 1
ATOM 744 C C . LEU A 1 96 ? 40.732 4.254 -49.068 1.00 95.56 96 LEU A C 1
ATOM 746 O O . LEU A 1 96 ? 40.443 4.359 -47.875 1.00 95.56 96 LEU A O 1
ATOM 750 N N . ALA A 1 97 ? 39.955 3.572 -49.915 1.00 95.19 97 ALA A N 1
ATOM 751 C CA . ALA A 1 97 ? 38.670 2.988 -49.525 1.00 95.19 97 ALA A CA 1
ATOM 752 C C . ALA A 1 97 ? 38.750 2.047 -48.303 1.00 95.19 97 ALA A C 1
ATOM 754 O O . ALA A 1 97 ? 37.891 2.165 -47.425 1.00 95.19 97 ALA A O 1
ATOM 755 N N . PRO A 1 98 ? 39.758 1.158 -48.162 1.00 96.00 98 PRO A N 1
ATOM 756 C CA . PRO A 1 98 ? 39.896 0.329 -46.965 1.00 96.00 98 PRO A CA 1
ATOM 757 C C . PRO A 1 98 ? 40.125 1.150 -45.691 1.00 96.00 98 PRO A C 1
ATOM 759 O O . PRO A 1 98 ? 39.525 0.848 -44.662 1.00 96.00 98 PRO A O 1
ATOM 762 N N . ALA A 1 99 ? 40.943 2.206 -45.763 1.00 95.56 99 ALA A N 1
ATOM 763 C CA . ALA A 1 99 ? 41.229 3.078 -44.625 1.00 95.56 99 ALA A CA 1
ATOM 764 C C . ALA A 1 99 ? 39.989 3.880 -44.205 1.00 95.56 99 ALA A C 1
ATOM 766 O O . ALA A 1 99 ? 39.668 3.947 -43.020 1.00 95.56 99 ALA A O 1
ATOM 767 N N . LEU A 1 100 ? 39.241 4.416 -45.176 1.00 95.25 100 LEU A N 1
ATOM 768 C CA . LEU A 1 100 ? 37.970 5.098 -44.916 1.00 95.25 100 LEU A CA 1
ATOM 769 C C . LEU A 1 100 ? 36.934 4.149 -44.305 1.00 95.25 100 LEU A C 1
ATOM 771 O O . LEU A 1 100 ? 36.250 4.521 -43.354 1.00 95.25 100 LEU A O 1
ATOM 775 N N . LYS A 1 101 ? 36.847 2.907 -44.797 1.00 97.19 101 LYS A N 1
ATOM 776 C CA . LYS A 1 101 ? 35.963 1.886 -44.222 1.00 97.19 101 LYS A CA 1
ATOM 777 C C . LYS A 1 101 ? 36.361 1.545 -42.787 1.00 97.19 101 LYS A C 1
ATOM 779 O O . LYS A 1 101 ? 35.486 1.467 -41.932 1.00 97.19 101 LYS A O 1
ATOM 784 N N . ALA A 1 102 ? 37.652 1.362 -42.515 1.00 96.75 102 ALA A N 1
ATOM 785 C CA . ALA A 1 102 ? 38.146 1.085 -41.169 1.00 96.75 102 ALA A CA 1
ATOM 786 C C . ALA A 1 102 ? 37.817 2.233 -40.203 1.00 96.75 102 ALA A C 1
ATOM 788 O O . ALA A 1 102 ? 37.299 1.982 -39.118 1.00 96.75 102 ALA A O 1
ATOM 789 N N . LEU A 1 103 ? 38.021 3.483 -40.630 1.00 97.19 103 LEU A N 1
ATOM 790 C CA . LEU A 1 103 ? 37.671 4.663 -39.840 1.00 97.19 103 LEU A CA 1
ATOM 791 C C . LEU A 1 103 ? 36.161 4.746 -39.570 1.00 97.19 103 LEU A C 1
ATOM 793 O O . LEU A 1 103 ? 35.752 5.017 -38.444 1.00 97.19 103 LEU A O 1
ATOM 797 N N . ALA A 1 104 ? 35.328 4.478 -40.579 1.00 96.31 104 ALA A N 1
ATOM 798 C CA . ALA A 1 104 ? 33.875 4.469 -40.425 1.00 96.31 104 ALA A CA 1
ATOM 799 C C . ALA A 1 104 ? 33.405 3.373 -39.454 1.00 96.31 104 ALA A C 1
ATOM 801 O O . ALA A 1 104 ? 32.551 3.629 -38.608 1.00 96.31 104 ALA A O 1
ATOM 802 N N . VAL A 1 105 ? 33.989 2.172 -39.535 1.00 97.56 105 VAL A N 1
ATOM 803 C CA . VAL A 1 105 ? 33.703 1.073 -38.601 1.00 97.56 105 VAL A CA 1
ATOM 804 C C . VAL A 1 105 ? 34.127 1.444 -37.184 1.00 97.56 105 VAL A C 1
ATOM 806 O O . VAL A 1 105 ? 33.341 1.265 -36.261 1.00 97.56 105 VAL A O 1
ATOM 809 N N . GLN A 1 106 ? 35.317 2.016 -37.007 1.00 97.62 106 GLN A N 1
ATOM 810 C CA . GLN A 1 106 ? 35.805 2.444 -35.697 1.00 97.62 106 GLN A CA 1
ATOM 811 C C . GLN A 1 106 ? 34.914 3.533 -35.084 1.00 97.62 106 GLN A C 1
ATOM 813 O O . GLN A 1 106 ? 34.581 3.473 -33.902 1.00 97.62 106 GLN A O 1
ATOM 818 N N . ALA A 1 107 ? 34.489 4.514 -35.884 1.00 96.94 107 ALA A N 1
ATOM 819 C CA . ALA A 1 107 ? 33.564 5.547 -35.433 1.00 96.94 107 ALA A CA 1
ATOM 820 C C . ALA A 1 107 ? 32.205 4.950 -35.030 1.00 96.94 107 ALA A C 1
ATOM 822 O O . ALA A 1 107 ? 31.672 5.297 -33.978 1.00 96.94 107 ALA A O 1
ATOM 823 N N . ALA A 1 108 ? 31.671 4.018 -35.825 1.00 96.44 108 ALA A N 1
ATOM 824 C CA . ALA A 1 10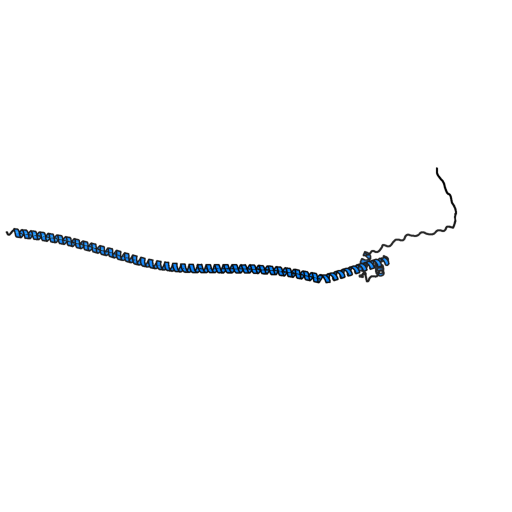8 ? 30.422 3.326 -35.513 1.00 96.44 108 ALA A CA 1
ATOM 825 C C . ALA A 1 108 ? 30.528 2.488 -34.228 1.00 96.44 108 ALA A C 1
ATOM 827 O O . ALA A 1 108 ? 29.626 2.538 -33.396 1.00 96.44 108 ALA A O 1
ATOM 828 N N . GLN A 1 109 ? 31.640 1.773 -34.034 1.00 97.44 109 GLN A N 1
ATOM 829 C CA . GLN A 1 109 ? 31.917 1.015 -32.811 1.00 97.44 109 GLN A CA 1
ATOM 830 C C . GLN A 1 109 ? 31.982 1.930 -31.588 1.00 97.44 109 GLN A C 1
ATOM 832 O O . GLN A 1 109 ? 31.301 1.669 -30.604 1.00 97.44 109 GLN A O 1
ATOM 837 N N . GLY A 1 110 ? 32.709 3.047 -31.669 1.00 97.62 110 GLY A N 1
ATOM 838 C CA . GLY A 1 110 ? 32.800 3.993 -30.556 1.00 97.62 110 GLY A CA 1
ATOM 839 C C . GLY A 1 110 ? 31.456 4.636 -30.195 1.00 97.62 110 GLY A C 1
ATOM 840 O O . GLY A 1 110 ? 31.176 4.862 -29.020 1.00 97.62 110 GLY A O 1
ATOM 841 N N . LEU A 1 111 ? 30.599 4.916 -31.183 1.00 97.44 111 LEU A N 1
ATOM 842 C CA . LEU A 1 111 ? 29.232 5.388 -30.930 1.00 97.44 111 LEU A CA 1
ATOM 843 C C . LEU A 1 111 ? 28.375 4.307 -30.265 1.00 97.44 111 LEU A C 1
ATOM 845 O O . LEU A 1 111 ? 27.667 4.601 -29.304 1.00 97.44 111 LEU A O 1
ATOM 849 N N . TYR A 1 112 ? 28.474 3.064 -30.741 1.00 97.31 112 TYR A N 1
ATOM 850 C CA . TYR A 1 112 ? 27.770 1.930 -30.154 1.00 97.31 112 TYR A CA 1
ATOM 851 C C . TYR A 1 112 ? 28.184 1.702 -28.695 1.00 97.31 112 TYR A C 1
ATOM 853 O O . TYR A 1 112 ? 27.321 1.659 -27.825 1.00 97.31 112 TYR A O 1
ATOM 861 N N . GLU A 1 113 ? 29.484 1.649 -28.404 1.00 97.88 113 GLU A N 1
ATOM 862 C CA . GLU A 1 113 ? 30.015 1.461 -27.048 1.00 97.88 113 GLU A CA 1
ATOM 863 C C . GLU A 1 113 ? 29.557 2.559 -26.084 1.00 97.88 113 GLU A C 1
ATOM 865 O O . GLU A 1 113 ? 29.176 2.266 -24.953 1.00 97.88 113 GLU A O 1
ATOM 870 N N . ARG A 1 114 ? 29.536 3.821 -26.535 1.00 97.88 114 ARG A N 1
ATOM 871 C CA . ARG A 1 114 ? 29.019 4.939 -25.730 1.00 97.88 114 ARG A CA 1
ATOM 872 C C . ARG A 1 114 ? 27.535 4.786 -25.443 1.00 97.88 114 ARG A C 1
ATOM 874 O O . ARG A 1 114 ? 27.142 4.882 -24.287 1.00 97.88 114 ARG A O 1
ATOM 881 N N . SER A 1 115 ? 26.738 4.498 -26.472 1.00 97.56 115 SER A N 1
ATOM 882 C CA . SER A 1 115 ? 25.299 4.293 -26.295 1.00 97.56 115 SER A CA 1
ATOM 883 C C . SER A 1 115 ? 25.010 3.116 -25.364 1.00 97.56 115 SER A C 1
ATOM 885 O O . SER A 1 115 ? 24.161 3.220 -24.487 1.00 97.56 115 SER A O 1
ATOM 887 N N . LEU A 1 116 ? 25.778 2.027 -25.481 1.00 98.19 116 LEU A N 1
ATOM 888 C CA . LEU A 1 116 ? 25.659 0.871 -24.606 1.00 98.19 116 LEU A CA 1
ATOM 889 C C . LEU A 1 116 ? 25.996 1.250 -23.160 1.00 98.19 116 LEU A C 1
ATOM 891 O O . LEU A 1 116 ? 25.218 0.951 -22.260 1.00 98.19 116 LEU A O 1
ATOM 895 N N . ALA A 1 117 ? 27.101 1.961 -22.933 1.00 97.88 117 ALA A N 1
ATOM 896 C CA . ALA A 1 117 ? 27.490 2.419 -21.601 1.00 97.88 117 ALA A CA 1
ATOM 897 C C . ALA A 1 117 ? 26.444 3.354 -20.967 1.00 97.88 117 ALA A C 1
ATOM 899 O O . ALA A 1 117 ? 26.163 3.239 -19.778 1.00 97.88 117 ALA A O 1
ATOM 900 N N . GLU A 1 118 ? 25.845 4.255 -21.747 1.00 98.19 118 GLU A N 1
ATOM 901 C CA . GLU A 1 118 ? 24.750 5.119 -21.288 1.00 98.19 118 GLU A CA 1
ATOM 902 C C . GLU A 1 118 ? 23.507 4.303 -20.920 1.00 98.19 118 GLU A C 1
ATOM 904 O O . GLU A 1 118 ? 22.929 4.518 -19.857 1.00 98.19 118 GLU A O 1
ATOM 909 N N . THR A 1 119 ? 23.125 3.324 -21.749 1.00 97.88 119 THR A N 1
ATOM 910 C CA . THR A 1 119 ? 21.980 2.455 -21.442 1.00 97.88 119 THR A CA 1
ATOM 911 C C . THR A 1 119 ? 22.212 1.585 -20.212 1.00 97.88 119 THR A C 1
ATOM 913 O O . THR A 1 119 ? 21.284 1.403 -19.433 1.00 97.88 119 THR A O 1
ATOM 916 N N . LEU A 1 120 ? 23.434 1.084 -20.004 1.00 98.31 120 LEU A N 1
ATOM 917 C CA . LEU A 1 120 ? 23.779 0.300 -18.818 1.00 98.31 120 LEU A CA 1
ATOM 918 C C . LEU A 1 120 ? 23.702 1.152 -17.550 1.00 98.31 120 LEU A C 1
ATOM 920 O O . LEU A 1 120 ? 23.068 0.733 -16.593 1.00 98.31 120 LEU A O 1
ATOM 924 N N . ARG A 1 121 ? 24.233 2.381 -17.569 1.00 98.19 121 ARG A N 1
ATOM 925 C CA . ARG A 1 121 ? 24.095 3.306 -16.430 1.00 98.19 121 ARG A CA 1
ATOM 926 C C . ARG A 1 121 ? 22.639 3.639 -16.125 1.00 98.19 121 ARG A C 1
ATOM 928 O O . ARG A 1 121 ? 22.239 3.626 -14.970 1.00 98.19 121 ARG A O 1
ATOM 935 N N . ALA A 1 122 ? 21.833 3.896 -17.154 1.00 98.06 122 ALA A N 1
ATOM 936 C CA . ALA A 1 122 ? 20.408 4.162 -16.970 1.00 98.06 122 ALA A CA 1
ATOM 937 C C . ALA A 1 122 ? 19.652 2.945 -16.401 1.00 98.06 122 ALA A C 1
ATOM 939 O O . ALA A 1 122 ? 18.671 3.114 -15.678 1.00 98.06 122 ALA A O 1
ATOM 940 N N . LEU A 1 123 ? 20.087 1.723 -16.730 1.00 98.25 123 LEU A N 1
ATOM 941 C CA . LEU A 1 123 ? 19.556 0.499 -16.129 1.00 98.25 123 LEU A CA 1
ATOM 942 C C . LEU A 1 123 ? 19.966 0.377 -14.659 1.00 98.25 123 LEU A C 1
ATOM 944 O O . LEU A 1 123 ? 19.086 0.171 -13.834 1.00 98.25 123 LEU A O 1
ATOM 948 N N . GLU A 1 124 ? 21.242 0.588 -14.328 1.00 98.25 124 GLU A N 1
ATOM 949 C CA . GLU A 1 124 ? 21.746 0.570 -12.944 1.00 98.25 124 GLU A CA 1
ATOM 950 C C . GLU A 1 124 ? 21.017 1.598 -12.059 1.00 98.25 124 GLU A C 1
ATOM 952 O O . GLU A 1 124 ? 20.573 1.281 -10.957 1.00 98.25 124 GLU A O 1
ATOM 957 N N . GLU A 1 125 ? 20.818 2.824 -12.555 1.00 98.25 125 GLU A N 1
ATOM 958 C CA . GLU A 1 125 ? 20.050 3.863 -11.853 1.00 98.25 125 GLU A CA 1
ATOM 959 C C . GLU A 1 125 ? 18.593 3.440 -11.629 1.00 98.25 125 GLU A C 1
ATOM 961 O O . GLU A 1 125 ? 18.015 3.685 -10.568 1.00 98.25 125 GLU A O 1
ATOM 966 N N . ARG A 1 126 ? 17.982 2.787 -12.621 1.00 98.06 126 ARG A N 1
ATOM 967 C CA . ARG A 1 126 ? 16.604 2.307 -12.517 1.00 98.06 126 ARG A CA 1
ATOM 968 C C . ARG A 1 126 ? 16.475 1.127 -11.556 1.00 98.06 126 ARG A C 1
ATOM 970 O O . ARG A 1 126 ? 15.469 1.056 -10.858 1.00 98.06 126 ARG A O 1
ATOM 977 N N . GLU A 1 127 ? 17.450 0.227 -11.524 1.00 98.31 127 GLU A N 1
ATOM 978 C CA . GLU A 1 127 ? 17.515 -0.876 -10.560 1.00 98.31 127 GLU A CA 1
ATOM 979 C C . GLU A 1 127 ? 17.625 -0.336 -9.132 1.00 98.31 127 GLU A C 1
ATOM 981 O O . GLU A 1 127 ? 16.820 -0.715 -8.287 1.00 98.31 127 GLU A O 1
ATOM 986 N N . ALA A 1 128 ? 18.497 0.647 -8.889 1.00 98.06 128 ALA A N 1
ATOM 987 C CA . ALA A 1 128 ? 18.610 1.290 -7.579 1.00 98.06 128 ALA A CA 1
ATOM 988 C C . ALA A 1 128 ? 17.294 1.957 -7.127 1.00 98.06 128 ALA A C 1
ATOM 990 O O . ALA A 1 128 ? 16.894 1.837 -5.970 1.00 98.06 128 ALA A O 1
ATOM 991 N N . LEU A 1 129 ? 16.583 2.626 -8.043 1.00 98.38 129 LEU A N 1
ATOM 992 C CA . LEU A 1 129 ? 15.267 3.207 -7.747 1.00 98.38 129 LEU A CA 1
ATOM 993 C C . LEU A 1 129 ? 14.206 2.142 -7.442 1.00 98.38 129 LEU A C 1
ATOM 995 O O . LEU A 1 129 ? 13.320 2.383 -6.624 1.00 98.38 129 LEU A O 1
ATOM 999 N N . LEU A 1 130 ? 14.264 0.983 -8.104 1.00 98.38 130 LEU A N 1
ATOM 1000 C CA . LEU A 1 130 ? 13.360 -0.131 -7.815 1.00 98.38 130 LEU A CA 1
ATOM 1001 C C . LEU A 1 130 ? 13.642 -0.719 -6.431 1.00 98.38 130 LEU A C 1
ATOM 1003 O O . LEU A 1 130 ? 12.697 -0.917 -5.675 1.00 98.38 130 LEU A O 1
ATOM 1007 N N . GLU A 1 131 ? 14.910 -0.913 -6.066 1.00 98.31 131 GLU A N 1
ATOM 1008 C CA . GLU A 1 131 ? 15.297 -1.378 -4.727 1.00 98.31 131 GLU A CA 1
ATOM 1009 C C . GLU A 1 131 ? 14.836 -0.407 -3.628 1.00 98.31 131 GLU A C 1
ATOM 1011 O O . GLU A 1 131 ? 14.296 -0.828 -2.603 1.00 98.31 131 GLU A O 1
ATOM 1016 N N . GLU A 1 132 ? 14.977 0.905 -3.848 1.00 98.44 132 GLU A N 1
ATOM 1017 C CA . GLU A 1 132 ? 14.471 1.924 -2.921 1.00 98.44 132 GLU A CA 1
ATOM 1018 C C . GLU A 1 132 ? 12.944 1.837 -2.771 1.00 98.44 132 GLU A C 1
ATOM 1020 O O . GLU A 1 132 ? 12.418 1.857 -1.655 1.00 98.44 132 GLU A O 1
ATOM 1025 N N . GLN A 1 133 ? 12.218 1.691 -3.883 1.00 98.31 133 GLN A N 1
ATOM 1026 C CA . GLN A 1 133 ? 10.761 1.539 -3.870 1.00 98.31 133 GLN A CA 1
ATOM 1027 C C . GLN A 1 133 ? 10.311 0.251 -3.175 1.00 98.31 133 GLN A C 1
ATOM 1029 O O . GLN A 1 133 ? 9.332 0.278 -2.430 1.00 98.31 133 GLN A O 1
ATOM 1034 N N . GLU A 1 134 ? 11.012 -0.862 -3.383 1.00 98.38 134 GLU A N 1
ATOM 1035 C CA . GLU A 1 134 ? 10.751 -2.125 -2.689 1.00 98.38 134 GLU A CA 1
ATOM 1036 C C . GLU A 1 134 ? 10.970 -1.984 -1.180 1.00 98.38 134 GLU A C 1
ATOM 1038 O O . GLU A 1 134 ? 10.113 -2.402 -0.397 1.00 98.38 134 GLU A O 1
ATOM 1043 N N . GLY A 1 135 ? 12.048 -1.311 -0.766 1.00 98.44 135 GLY A N 1
ATOM 1044 C CA . GLY A 1 135 ? 12.303 -0.995 0.638 1.00 98.44 135 GLY A CA 1
ATOM 1045 C C . GLY A 1 135 ? 11.184 -0.156 1.262 1.00 98.44 135 GLY A C 1
ATOM 1046 O O . GLY A 1 135 ? 10.674 -0.495 2.331 1.00 98.44 135 GLY A O 1
ATOM 1047 N N . LEU A 1 136 ? 10.737 0.898 0.572 1.00 98.50 136 LEU A N 1
ATOM 1048 C CA . LEU A 1 136 ? 9.610 1.720 1.022 1.00 98.50 136 LEU A CA 1
ATOM 1049 C C . LEU A 1 136 ? 8.314 0.904 1.125 1.00 98.50 136 LEU A C 1
ATOM 1051 O O . LEU A 1 136 ? 7.585 1.028 2.110 1.00 98.50 136 LEU A O 1
ATOM 1055 N N . LEU A 1 137 ? 8.030 0.034 0.155 1.00 98.50 137 LEU A N 1
ATOM 1056 C CA . LEU A 1 137 ? 6.852 -0.832 0.199 1.00 98.50 137 LEU A CA 1
ATOM 1057 C C . LEU A 1 137 ? 6.886 -1.802 1.382 1.00 98.50 137 LEU A C 1
ATOM 1059 O O . LEU A 1 137 ? 5.855 -1.988 2.025 1.00 98.50 137 LEU A O 1
ATOM 1063 N N . GLU A 1 138 ? 8.037 -2.392 1.696 1.00 98.50 138 GLU A N 1
ATOM 1064 C CA . GLU A 1 138 ? 8.188 -3.252 2.876 1.00 98.50 138 GLU A CA 1
ATOM 1065 C C . GLU A 1 138 ? 7.967 -2.477 4.180 1.00 98.50 138 GLU A C 1
ATOM 1067 O O . GLU A 1 138 ? 7.224 -2.939 5.048 1.00 98.50 138 GLU A O 1
ATOM 1072 N N . THR A 1 139 ? 8.505 -1.258 4.302 1.00 98.38 139 THR A N 1
ATOM 1073 C CA . THR A 1 139 ? 8.241 -0.423 5.489 1.00 98.38 139 THR A CA 1
ATOM 1074 C C . THR A 1 139 ? 6.756 -0.092 5.648 1.00 98.38 139 THR A C 1
ATOM 1076 O O . THR A 1 139 ? 6.201 -0.278 6.729 1.00 98.38 139 THR A O 1
ATOM 1079 N N . LEU A 1 140 ? 6.079 0.301 4.563 1.00 98.50 140 LEU A N 1
ATOM 1080 C CA . LEU A 1 140 ? 4.648 0.609 4.582 1.00 98.50 140 LEU A CA 1
ATOM 1081 C C . LEU A 1 140 ? 3.788 -0.617 4.907 1.00 98.50 140 LEU A C 1
ATOM 1083 O O . LEU A 1 140 ? 2.784 -0.489 5.607 1.00 98.50 140 LEU A O 1
ATOM 1087 N N . LYS A 1 141 ? 4.164 -1.810 4.427 1.00 98.50 141 LYS A N 1
ATOM 1088 C CA . LYS A 1 141 ? 3.494 -3.061 4.815 1.00 98.50 141 LYS A CA 1
ATOM 1089 C C . LYS A 1 141 ? 3.638 -3.315 6.314 1.00 98.50 141 LYS A C 1
ATOM 1091 O O . LYS A 1 141 ? 2.631 -3.584 6.962 1.00 98.50 141 LYS A O 1
ATOM 1096 N N . GLY A 1 142 ? 4.844 -3.164 6.862 1.00 98.56 142 GLY A N 1
ATOM 1097 C CA . GLY A 1 142 ? 5.087 -3.330 8.296 1.00 98.56 142 GLY A CA 1
ATOM 1098 C C . GLY A 1 142 ? 4.287 -2.342 9.151 1.00 98.56 142 GLY A C 1
ATOM 1099 O O . GLY A 1 142 ? 3.670 -2.730 10.141 1.00 98.56 142 GLY A O 1
ATOM 1100 N N . GLU A 1 143 ? 4.218 -1.071 8.745 1.00 98.56 143 GLU A N 1
ATOM 1101 C CA . GLU A 1 143 ? 3.383 -0.064 9.415 1.00 98.56 143 GLU A CA 1
ATOM 1102 C C . GLU A 1 143 ? 1.885 -0.404 9.336 1.00 98.56 143 GLU A C 1
ATOM 1104 O O . GLU A 1 143 ? 1.145 -0.254 10.315 1.00 98.56 143 GLU A O 1
ATOM 1109 N N . LEU A 1 144 ? 1.421 -0.900 8.187 1.00 98.56 144 LEU A N 1
ATOM 1110 C CA . LEU A 1 144 ? 0.036 -1.327 8.007 1.00 98.56 144 LEU A CA 1
ATOM 1111 C C . LEU A 1 144 ? -0.313 -2.534 8.892 1.00 98.56 144 LEU A C 1
ATOM 1113 O O . LEU A 1 144 ? -1.403 -2.591 9.456 1.00 98.56 144 LEU A O 1
ATOM 1117 N N . GLU A 1 145 ? 0.593 -3.496 9.031 1.00 98.50 145 GLU A N 1
ATOM 1118 C CA . GLU A 1 145 ? 0.405 -4.653 9.910 1.00 98.50 145 GLU A CA 1
ATOM 1119 C C . GLU A 1 145 ? 0.373 -4.231 11.382 1.00 98.50 145 GLU A C 1
ATOM 1121 O O . GLU A 1 145 ? -0.581 -4.555 12.088 1.00 98.50 145 GLU A O 1
ATOM 1126 N N . ALA A 1 146 ? 1.317 -3.396 11.823 1.00 98.31 146 ALA A N 1
ATOM 1127 C CA . ALA A 1 146 ? 1.342 -2.886 13.194 1.00 98.31 146 ALA A CA 1
ATOM 1128 C C . ALA A 1 146 ? 0.086 -2.066 13.546 1.00 98.31 146 ALA A C 1
ATOM 1130 O O . ALA A 1 146 ? -0.446 -2.150 14.657 1.00 98.31 146 ALA A O 1
ATOM 1131 N N . THR A 1 147 ? -0.418 -1.263 12.603 1.00 98.12 147 THR A N 1
ATOM 1132 C CA . THR A 1 147 ? -1.664 -0.507 12.805 1.00 98.12 147 THR A CA 1
ATOM 1133 C C . THR A 1 147 ? -2.891 -1.413 12.859 1.00 98.12 147 THR A C 1
ATOM 1135 O O . THR A 1 147 ? -3.778 -1.156 13.674 1.00 98.12 147 THR A O 1
ATOM 1138 N N . ARG A 1 148 ? -2.935 -2.491 12.065 1.00 98.44 148 ARG A N 1
ATOM 1139 C CA . ARG A 1 148 ? -3.993 -3.512 12.143 1.00 98.44 148 ARG A CA 1
ATOM 1140 C C . ARG A 1 148 ? -3.990 -4.236 13.482 1.00 98.44 148 ARG A C 1
ATOM 1142 O O . ARG A 1 148 ? -5.033 -4.290 14.120 1.00 98.44 148 ARG A O 1
ATOM 1149 N N . GLU A 1 149 ? -2.836 -4.710 13.944 1.00 98.44 149 GLU A N 1
ATOM 1150 C CA . GLU A 1 149 ? -2.723 -5.386 15.244 1.00 98.44 149 GLU A CA 1
ATOM 1151 C C . GLU A 1 149 ? -3.172 -4.481 16.397 1.00 98.44 149 GLU A C 1
ATOM 1153 O O . GLU A 1 149 ? -3.891 -4.909 17.302 1.00 98.44 149 GLU A O 1
ATOM 1158 N N . ARG A 1 150 ? -2.800 -3.195 16.346 1.00 98.50 150 ARG A N 1
ATOM 1159 C CA . ARG A 1 150 ? -3.252 -2.210 17.332 1.00 98.50 150 ARG A CA 1
ATOM 1160 C C . ARG A 1 150 ? -4.768 -2.022 17.303 1.00 98.50 150 ARG A C 1
ATOM 1162 O O . ARG A 1 150 ? -5.374 -1.908 18.366 1.00 98.50 150 ARG A O 1
ATOM 1169 N N . LEU A 1 151 ? -5.366 -1.975 16.115 1.00 98.56 151 LEU A N 1
ATOM 1170 C CA . LEU A 1 151 ? -6.809 -1.819 15.950 1.00 98.56 151 LEU A CA 1
ATOM 1171 C C . LEU A 1 151 ? -7.557 -3.054 16.468 1.00 98.56 151 LEU A C 1
ATOM 1173 O O . LEU A 1 151 ? -8.492 -2.904 17.248 1.00 98.56 151 LEU A O 1
ATOM 1177 N N . GLU A 1 152 ? -7.089 -4.259 16.145 1.00 98.38 152 GLU A N 1
ATOM 1178 C CA . GLU A 1 152 ? -7.643 -5.506 16.689 1.00 98.38 152 GLU A CA 1
ATOM 1179 C C . GLU A 1 152 ? -7.537 -5.568 18.222 1.00 98.38 152 GLU A C 1
ATOM 1181 O O . GLU A 1 152 ? -8.445 -6.056 18.897 1.00 98.38 152 GLU A O 1
ATOM 1186 N N . GLY A 1 153 ? -6.439 -5.062 18.793 1.00 98.44 153 GLY A N 1
ATOM 1187 C CA . GLY A 1 153 ? -6.284 -4.916 20.241 1.00 98.44 153 GLY A CA 1
ATOM 1188 C C . GLY A 1 153 ? -7.333 -3.978 20.843 1.00 98.44 153 GLY A C 1
ATOM 1189 O O . GLY A 1 153 ? -8.015 -4.346 21.797 1.00 98.44 153 GLY A O 1
ATOM 1190 N N . GLN A 1 154 ? -7.520 -2.802 20.241 1.00 98.19 154 GLN A N 1
ATOM 1191 C CA . GLN A 1 154 ? -8.520 -1.824 20.680 1.00 98.19 154 GLN A CA 1
ATOM 1192 C C . GLN A 1 154 ? -9.956 -2.348 20.554 1.00 98.19 154 GLN A C 1
ATOM 1194 O O . GLN A 1 154 ? -10.780 -2.088 21.427 1.00 98.19 154 GLN A O 1
ATOM 1199 N N . GLU A 1 155 ? -10.272 -3.105 19.502 1.00 98.38 155 GLU A N 1
ATOM 1200 C CA . GLU A 1 155 ? -11.591 -3.726 19.334 1.00 98.38 155 GLU A CA 1
ATOM 1201 C C . GLU A 1 155 ? -11.886 -4.757 20.430 1.00 98.38 155 GLU A C 1
ATOM 1203 O O . GLU A 1 155 ? -13.003 -4.800 20.950 1.00 98.38 155 GLU A O 1
ATOM 1208 N N . LYS A 1 156 ? -10.885 -5.550 20.835 1.00 98.31 156 LYS A N 1
ATOM 1209 C CA . LYS A 1 156 ? -11.021 -6.491 21.958 1.00 98.31 156 LYS A CA 1
ATOM 1210 C C . LYS A 1 156 ? -11.246 -5.761 23.279 1.00 98.31 156 LYS A C 1
ATOM 1212 O O . LYS A 1 156 ? -12.180 -6.106 23.998 1.00 98.31 156 LYS A O 1
ATOM 1217 N N . GLU A 1 157 ? -10.447 -4.733 23.563 1.00 98.38 157 GLU A N 1
ATOM 1218 C CA . GLU A 1 157 ? -10.608 -3.902 24.764 1.00 98.38 157 GLU A CA 1
ATOM 1219 C C . GLU A 1 157 ? -12.000 -3.255 24.817 1.00 98.38 157 GLU A C 1
ATOM 1221 O O . GLU A 1 157 ? -12.663 -3.283 25.854 1.00 98.38 157 GLU A O 1
ATOM 1226 N N . LEU A 1 158 ? -12.491 -2.726 23.691 1.00 98.38 158 LEU A N 1
ATOM 1227 C CA . LEU A 1 158 ? -13.850 -2.187 23.593 1.00 98.38 158 LEU A CA 1
ATOM 1228 C C . LEU A 1 158 ? -14.912 -3.258 23.861 1.00 98.38 158 LEU A C 1
ATOM 1230 O O . LEU A 1 158 ? -15.878 -2.985 24.573 1.00 98.38 158 LEU A O 1
ATOM 1234 N N . GLY A 1 159 ? -14.731 -4.471 23.336 1.00 98.38 159 GLY A N 1
ATOM 1235 C CA . GLY A 1 159 ? -15.621 -5.600 23.610 1.00 98.38 159 GLY A CA 1
ATOM 1236 C C . GLY A 1 159 ? -15.695 -5.951 25.099 1.00 98.38 159 GLY A C 1
ATOM 1237 O O . GLY A 1 159 ? -16.788 -6.132 25.636 1.00 98.38 159 GLY A O 1
ATOM 1238 N N . GLU A 1 160 ? -14.554 -5.988 25.790 1.00 98.50 160 GLU A N 1
ATOM 1239 C CA . GLU A 1 160 ? -14.492 -6.241 27.237 1.00 98.50 160 GLU A CA 1
ATOM 1240 C C . GLU A 1 160 ? -15.159 -5.125 28.052 1.00 98.50 160 GLU A C 1
ATOM 1242 O O . GLU A 1 160 ? -15.895 -5.399 29.005 1.00 98.50 160 GLU A O 1
ATOM 1247 N N . VAL A 1 161 ? -14.944 -3.864 27.665 1.00 98.56 161 VAL A N 1
ATOM 1248 C CA . VAL A 1 161 ? -15.573 -2.707 28.315 1.00 98.56 161 VAL A CA 1
ATOM 1249 C C . VAL A 1 161 ? -17.092 -2.743 28.153 1.00 98.56 161 VAL A C 1
ATOM 1251 O O . VAL A 1 161 ? -17.801 -2.534 29.136 1.00 98.56 161 VAL A O 1
ATOM 1254 N N . LEU A 1 162 ? -17.598 -3.051 26.956 1.00 98.44 162 LEU A N 1
ATOM 1255 C CA . LEU A 1 162 ? -19.037 -3.165 26.703 1.00 98.44 162 LEU A CA 1
ATOM 1256 C C . LEU A 1 162 ? -19.670 -4.298 27.518 1.00 98.44 162 LEU A C 1
ATOM 1258 O O . LEU A 1 162 ? -20.698 -4.087 28.159 1.00 98.44 162 LEU A O 1
ATOM 1262 N N . ALA A 1 163 ? -19.029 -5.469 27.575 1.00 98.38 163 ALA A N 1
ATOM 1263 C CA . ALA A 1 163 ? -19.507 -6.581 28.396 1.00 98.38 163 ALA A CA 1
ATOM 1264 C C . ALA A 1 163 ? -19.569 -6.203 29.888 1.00 98.38 163 ALA A C 1
ATOM 1266 O O . ALA A 1 163 ? -20.540 -6.511 30.582 1.00 98.38 163 ALA A O 1
ATOM 1267 N N . ARG A 1 164 ? -18.560 -5.475 30.381 1.00 98.38 164 ARG A N 1
ATOM 1268 C CA . ARG A 1 164 ? -18.541 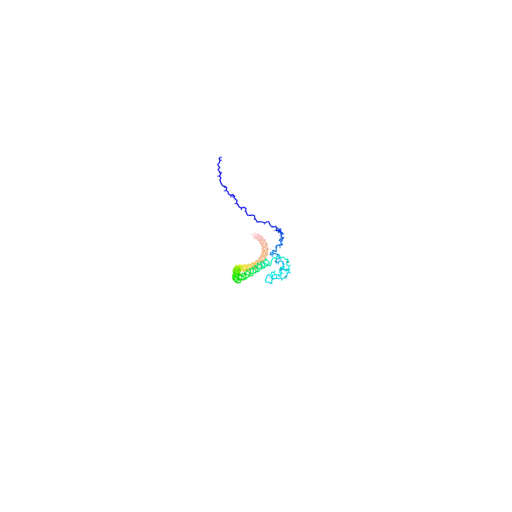-4.984 31.763 1.00 98.38 164 ARG A CA 1
ATOM 1269 C C . ARG A 1 164 ? -19.600 -3.916 32.025 1.00 98.38 164 ARG A C 1
ATOM 1271 O O . ARG A 1 164 ? -20.157 -3.861 33.120 1.00 98.38 164 ARG A O 1
ATOM 1278 N N . GLU A 1 165 ? -19.886 -3.065 31.047 1.00 98.56 165 GLU A N 1
ATOM 1279 C CA . GLU A 1 165 ? -20.969 -2.088 31.136 1.00 98.56 165 GLU A CA 1
ATOM 1280 C C . GLU A 1 165 ? -22.332 -2.785 31.263 1.00 98.56 165 GLU A C 1
ATOM 1282 O O . GLU A 1 165 ? -23.147 -2.395 32.101 1.00 98.56 165 GLU A O 1
ATOM 1287 N N . GLU A 1 166 ? -22.576 -3.837 30.478 1.00 98.44 166 GLU A N 1
ATOM 1288 C CA . GLU A 1 166 ? -23.800 -4.641 30.566 1.00 98.44 166 GLU A CA 1
ATOM 1289 C C . GLU A 1 166 ? -23.933 -5.349 31.920 1.00 98.44 166 GLU A C 1
ATOM 1291 O O . GLU A 1 166 ? -25.001 -5.301 32.535 1.00 98.44 166 GLU A O 1
ATOM 1296 N N . GLU A 1 167 ? -22.846 -5.932 32.434 1.00 98.56 167 GLU A N 1
ATOM 1297 C CA . GLU A 1 167 ? -22.818 -6.542 33.768 1.00 98.56 167 GLU A CA 1
ATOM 1298 C C . GLU A 1 167 ? -23.159 -5.514 34.859 1.00 98.56 167 GLU A C 1
ATOM 1300 O O . GLU A 1 167 ? -24.015 -5.758 35.712 1.00 98.56 167 GLU A O 1
ATOM 1305 N N . LEU A 1 168 ? -22.546 -4.327 34.811 1.00 98.50 168 LEU A N 1
ATOM 1306 C CA . LEU A 1 168 ? -22.821 -3.257 35.770 1.00 98.50 168 LEU A CA 1
ATOM 1307 C C . LEU A 1 168 ? -24.268 -2.762 35.689 1.00 98.50 168 LEU A C 1
ATOM 1309 O O . LEU A 1 168 ? -24.867 -2.496 36.731 1.00 98.50 168 LEU A O 1
ATOM 1313 N N . LYS A 1 169 ? -24.851 -2.670 34.488 1.00 98.62 169 LYS A N 1
ATOM 1314 C CA . LYS A 1 169 ? -26.275 -2.337 34.314 1.00 98.62 169 LYS A CA 1
ATOM 1315 C C . LYS A 1 169 ? -27.180 -3.386 34.957 1.00 98.62 169 LYS A C 1
ATOM 1317 O O . LYS A 1 169 ? -28.135 -3.013 35.635 1.00 98.62 169 LYS A O 1
ATOM 1322 N N . ALA A 1 170 ? -26.870 -4.672 34.793 1.00 98.50 170 ALA A N 1
ATOM 1323 C CA . ALA A 1 170 ? -27.632 -5.753 35.416 1.00 98.50 170 ALA A CA 1
ATOM 1324 C C . ALA A 1 170 ? -27.546 -5.701 36.950 1.00 98.50 170 ALA A C 1
ATOM 1326 O O . ALA A 1 170 ? -28.572 -5.749 37.628 1.00 98.50 170 ALA A O 1
ATOM 1327 N N . VAL A 1 171 ? -26.340 -5.515 37.499 1.00 98.56 171 VAL A N 1
ATOM 1328 C CA . VAL A 1 171 ? -26.134 -5.354 38.948 1.00 98.56 171 VAL A CA 1
ATOM 1329 C C . VAL A 1 171 ? -26.885 -4.133 39.476 1.00 98.56 171 VAL A C 1
ATOM 1331 O O . VAL A 1 171 ? -27.490 -4.192 40.545 1.00 98.56 171 VAL A O 1
ATOM 1334 N N . LEU A 1 172 ? -26.867 -3.017 38.747 1.00 98.69 172 LEU A N 1
ATOM 1335 C CA . LEU A 1 172 ? -27.572 -1.804 39.148 1.00 98.69 172 LEU A CA 1
ATOM 1336 C C . LEU A 1 172 ? -29.090 -2.029 39.188 1.00 98.69 172 LEU A C 1
ATOM 1338 O O . LEU A 1 172 ? -29.714 -1.677 40.186 1.00 98.69 172 LEU A O 1
ATOM 1342 N N . ALA A 1 173 ? -29.660 -2.697 38.182 1.00 98.50 173 ALA A N 1
ATOM 1343 C CA . ALA A 1 173 ? -31.078 -3.059 38.167 1.00 98.50 173 ALA A CA 1
ATOM 1344 C C . ALA A 1 173 ? -31.464 -3.965 39.354 1.00 98.50 173 ALA A C 1
ATOM 1346 O O . ALA A 1 173 ? -32.450 -3.697 40.041 1.00 98.50 173 ALA A O 1
ATOM 1347 N N . GLU A 1 174 ? -30.652 -4.981 39.665 1.00 98.62 174 GLU A N 1
ATOM 1348 C CA . GLU A 1 174 ? -30.871 -5.852 40.832 1.00 98.62 174 GLU A CA 1
ATOM 1349 C C . GLU A 1 174 ? -30.856 -5.049 42.146 1.00 98.62 174 GLU A C 1
ATOM 1351 O O . GLU A 1 174 ? -31.689 -5.245 43.038 1.00 98.62 174 GLU A O 1
ATOM 1356 N N . ARG A 1 175 ? -29.916 -4.105 42.278 1.00 98.38 175 ARG A N 1
ATOM 1357 C CA . ARG A 1 175 ? -29.818 -3.244 43.464 1.00 98.38 175 ARG A CA 1
ATOM 1358 C C . ARG A 1 175 ? -31.020 -2.318 43.593 1.00 98.38 175 ARG A C 1
ATOM 1360 O O . ARG A 1 175 ? -31.515 -2.158 44.707 1.00 98.38 175 ARG A O 1
ATOM 1367 N N . GLU A 1 176 ? -31.509 -1.753 42.495 1.00 98.62 176 GLU A N 1
ATOM 1368 C CA . GLU A 1 176 ? -32.723 -0.932 42.487 1.00 98.62 176 GLU A CA 1
ATOM 1369 C C . GLU A 1 176 ? -33.954 -1.730 42.934 1.00 98.62 176 GLU A C 1
ATOM 1371 O O . GLU A 1 176 ? -34.718 -1.260 43.780 1.00 98.62 176 GLU A O 1
ATOM 1376 N N . GLU A 1 177 ? -34.131 -2.957 42.440 1.00 98.44 177 GLU A N 1
ATOM 1377 C CA . GLU A 1 177 ? -35.217 -3.838 42.886 1.00 98.44 177 GLU A CA 1
ATOM 1378 C C . GLU A 1 177 ? -35.098 -4.181 44.374 1.00 98.44 177 GLU A C 1
ATOM 1380 O O . GLU A 1 177 ? -36.089 -4.140 45.112 1.00 98.44 177 GLU A O 1
ATOM 1385 N N . ARG A 1 178 ? -33.877 -4.457 44.849 1.00 98.50 178 ARG A N 1
ATOM 1386 C CA . ARG A 1 178 ? -33.635 -4.737 46.266 1.00 98.50 178 ARG A CA 1
ATOM 1387 C C . ARG A 1 178 ? -33.959 -3.539 47.152 1.00 98.50 178 ARG A C 1
ATOM 1389 O O . ARG A 1 178 ? -34.528 -3.736 48.225 1.00 98.50 178 ARG A O 1
ATOM 1396 N N . ILE A 1 179 ? -33.611 -2.327 46.721 1.00 98.62 179 ILE A N 1
ATOM 1397 C CA . ILE A 1 179 ? -33.947 -1.089 47.432 1.00 98.62 179 ILE A CA 1
ATOM 1398 C C . ILE A 1 179 ? -35.466 -0.941 47.523 1.00 98.62 179 ILE A C 1
ATOM 1400 O O . ILE A 1 179 ? -35.975 -0.814 48.632 1.00 98.62 179 ILE A O 1
ATOM 1404 N N . ARG A 1 180 ? -36.201 -1.084 46.411 1.00 98.56 180 ARG A N 1
ATOM 1405 C CA . ARG A 1 180 ? -37.676 -1.005 46.416 1.00 98.56 180 ARG A CA 1
ATOM 1406 C C . ARG A 1 180 ? -38.315 -2.029 47.354 1.00 98.56 180 ARG A C 1
ATOM 1408 O O . ARG A 1 180 ? -39.264 -1.719 48.070 1.00 98.56 180 ARG A O 1
ATOM 1415 N N . ALA A 1 181 ? -37.792 -3.256 47.377 1.00 98.44 181 ALA A N 1
ATOM 1416 C CA . ALA A 1 181 ? -38.275 -4.294 48.284 1.00 98.44 181 ALA A CA 1
ATOM 1417 C C . ALA A 1 181 ? -38.034 -3.933 49.761 1.00 98.44 181 ALA A C 1
ATOM 1419 O O . ALA A 1 181 ? -38.906 -4.159 50.600 1.00 98.44 181 ALA A O 1
ATOM 1420 N N . LEU A 1 182 ? -36.870 -3.361 50.084 1.00 98.38 182 LEU A N 1
ATOM 1421 C CA . LEU A 1 182 ? -36.558 -2.894 51.437 1.00 98.38 182 LEU A CA 1
ATOM 1422 C C . LEU A 1 182 ? -37.413 -1.684 51.835 1.00 98.38 182 LEU A C 1
ATOM 1424 O O . LEU A 1 182 ? -37.900 -1.646 52.960 1.00 98.38 182 LEU A O 1
ATOM 1428 N N . GLU A 1 183 ? -37.648 -0.736 50.928 1.00 98.62 183 GLU A N 1
ATOM 1429 C CA . GLU A 1 183 ? -38.535 0.412 51.160 1.00 98.62 183 GLU A CA 1
ATOM 1430 C C . GLU A 1 183 ? -39.958 -0.044 51.517 1.00 98.62 183 GLU A C 1
ATOM 1432 O O . GLU A 1 183 ? -40.535 0.434 52.493 1.00 98.62 183 GLU A O 1
ATOM 1437 N N . LEU A 1 184 ? -40.499 -1.035 50.799 1.00 98.44 184 LEU A N 1
ATOM 1438 C CA . LEU A 1 184 ? -41.801 -1.633 51.119 1.00 98.44 184 LEU A CA 1
ATOM 1439 C C . LEU A 1 184 ? -41.817 -2.297 52.503 1.00 98.44 184 LEU A C 1
ATOM 1441 O O . LEU A 1 184 ? -42.774 -2.121 53.256 1.00 98.44 184 LEU A O 1
ATOM 1445 N N . GLN A 1 185 ? -40.754 -3.025 52.861 1.00 98.25 185 GLN A N 1
ATOM 1446 C CA . GLN A 1 185 ? -40.632 -3.637 54.189 1.00 98.25 185 GLN A CA 1
ATOM 1447 C C . GLN A 1 185 ? -40.589 -2.590 55.304 1.00 98.25 185 GLN A C 1
ATOM 1449 O O . GLN A 1 185 ? -41.199 -2.791 56.353 1.00 98.25 185 GLN A O 1
ATOM 1454 N N . VAL A 1 186 ? -39.896 -1.469 55.086 1.00 98.44 186 VAL A N 1
ATOM 1455 C CA . VAL A 1 186 ? -39.867 -0.354 56.042 1.00 98.44 186 VAL A CA 1
ATOM 1456 C C . VAL A 1 186 ? -41.274 0.206 56.242 1.00 98.44 186 VAL A C 1
ATOM 1458 O O . VAL A 1 186 ? -41.709 0.320 57.385 1.00 98.44 186 VAL A O 1
ATOM 1461 N N . VAL A 1 187 ? -42.022 0.461 55.164 1.00 98.50 187 VAL A N 1
ATOM 1462 C CA . VAL A 1 187 ? -43.409 0.957 55.251 1.00 98.50 187 VAL A CA 1
ATOM 1463 C C . VAL A 1 187 ? -44.318 -0.015 56.015 1.00 98.50 187 VAL A C 1
ATOM 1465 O O . VAL A 1 187 ? -45.118 0.410 56.851 1.00 98.50 187 VAL A O 1
ATOM 1468 N N . GLU A 1 188 ? -44.192 -1.323 55.776 1.00 98.38 188 GLU A N 1
ATOM 1469 C CA . GLU A 1 188 ? -44.966 -2.344 56.497 1.00 98.38 188 GLU A CA 1
ATOM 1470 C C . GLU A 1 188 ? -44.625 -2.369 57.997 1.00 98.38 188 GLU A C 1
ATOM 1472 O O . GLU A 1 188 ? -45.519 -2.421 58.848 1.00 98.38 188 GLU A O 1
ATOM 1477 N N . LEU A 1 189 ? -43.334 -2.300 58.338 1.00 98.25 189 LEU A N 1
ATOM 1478 C CA . LEU A 1 189 ? -42.875 -2.259 59.726 1.00 98.25 189 LEU A CA 1
ATOM 1479 C C . LEU A 1 189 ? -43.327 -0.983 60.440 1.00 98.25 189 LEU A C 1
ATOM 1481 O O . LEU A 1 189 ? -43.785 -1.067 61.577 1.00 98.25 189 LEU A O 1
ATOM 1485 N N . GLU A 1 190 ? -43.265 0.175 59.783 1.00 98.31 190 GLU A N 1
ATOM 1486 C CA . GLU A 1 190 ? -43.803 1.428 60.320 1.00 98.31 190 GLU A CA 1
ATOM 1487 C C . GLU A 1 190 ? -45.304 1.321 60.616 1.00 98.31 190 GLU A C 1
ATOM 1489 O O . GLU A 1 190 ? -45.763 1.794 61.657 1.00 98.31 190 GLU A O 1
ATOM 1494 N N . GLY A 1 191 ? -46.071 0.665 59.737 1.00 98.25 191 GLY A N 1
ATOM 1495 C CA . GLY A 1 191 ? -47.486 0.368 59.969 1.00 98.25 191 GLY A CA 1
ATOM 1496 C C . GLY A 1 191 ? -47.703 -0.468 61.233 1.00 98.25 191 GLY A C 1
ATOM 1497 O O . GLY A 1 191 ? -48.468 -0.072 62.112 1.00 98.25 191 GLY A O 1
ATOM 1498 N N . ARG A 1 192 ? -46.960 -1.573 61.376 1.00 98.06 192 ARG A N 1
ATOM 1499 C CA . ARG A 1 192 ? -47.013 -2.435 62.572 1.00 98.06 192 ARG A CA 1
ATOM 1500 C C . ARG A 1 192 ? -46.629 -1.697 63.852 1.00 98.06 192 ARG A C 1
ATOM 1502 O O . ARG A 1 192 ? -47.244 -1.922 64.890 1.00 98.06 192 ARG A O 1
ATOM 1509 N N . VAL A 1 193 ? -45.624 -0.822 63.797 1.00 98.44 193 VAL A N 1
ATOM 1510 C CA . VAL A 1 193 ? -45.227 -0.001 64.951 1.00 98.44 193 VAL A CA 1
ATOM 1511 C C . VAL A 1 193 ? -46.382 0.902 65.381 1.00 98.44 193 VAL A C 1
ATOM 1513 O O . VAL A 1 193 ? -46.730 0.892 66.559 1.00 98.44 193 VAL A O 1
ATOM 1516 N N . ARG A 1 194 ? -47.044 1.596 64.443 1.00 98.25 194 ARG A N 1
ATOM 1517 C CA . ARG A 1 194 ? -48.214 2.442 64.751 1.00 98.25 194 ARG A CA 1
ATOM 1518 C C . ARG A 1 194 ? -49.371 1.642 65.360 1.00 98.25 194 ARG A C 1
ATOM 1520 O O . ARG A 1 194 ? -50.013 2.108 66.299 1.00 98.25 194 ARG A O 1
ATOM 1527 N N . GLU A 1 195 ? -49.636 0.435 64.858 1.00 98.19 195 GLU A N 1
ATOM 1528 C CA . GLU A 1 195 ? -50.657 -0.459 65.426 1.00 98.19 195 GLU A CA 1
ATOM 1529 C C . GLU A 1 195 ? -50.318 -0.870 66.866 1.00 98.19 195 GLU A C 1
ATOM 1531 O O . GLU A 1 195 ? -51.168 -0.789 67.756 1.00 98.19 195 GLU A O 1
ATOM 1536 N N . LEU A 1 196 ? -49.068 -1.267 67.120 1.00 98.06 196 LEU A N 1
ATOM 1537 C CA . LEU A 1 196 ? -48.599 -1.627 68.460 1.00 98.06 196 LEU A CA 1
ATOM 1538 C C . LEU A 1 196 ? -48.645 -0.436 69.425 1.00 98.06 196 LEU A C 1
ATOM 1540 O O . LEU A 1 196 ? -49.018 -0.607 70.587 1.00 98.06 196 LEU A O 1
ATOM 1544 N N . GLU A 1 197 ? -48.308 0.767 68.959 1.00 98.19 197 GLU A N 1
ATOM 1545 C CA . GLU A 1 197 ? -48.435 2.005 69.733 1.00 98.19 197 GLU A CA 1
ATOM 1546 C C . GLU A 1 197 ? -49.894 2.282 70.117 1.00 98.19 197 GLU A C 1
ATOM 1548 O O . GLU A 1 197 ? -50.172 2.568 71.284 1.00 98.19 197 GLU A O 1
ATOM 1553 N N . ALA A 1 198 ? -50.839 2.115 69.186 1.00 97.88 198 ALA A N 1
ATOM 1554 C CA . ALA A 1 198 ? -52.266 2.272 69.464 1.00 97.88 198 ALA A CA 1
ATOM 1555 C C . ALA A 1 198 ? -52.781 1.239 70.485 1.00 97.88 198 ALA A C 1
ATOM 1557 O O . ALA A 1 198 ? -53.514 1.589 71.414 1.00 97.88 198 ALA A O 1
ATOM 1558 N N . VAL A 1 199 ? -52.363 -0.027 70.362 1.00 98.12 199 VAL A N 1
ATOM 1559 C CA . VAL A 1 199 ? -52.703 -1.086 71.330 1.00 98.12 199 VAL A CA 1
ATOM 1560 C C . VAL A 1 199 ? -52.124 -0.778 72.712 1.00 98.12 199 VAL A C 1
ATOM 1562 O O . VAL A 1 199 ? -52.821 -0.924 73.720 1.00 98.12 199 VAL A O 1
ATOM 1565 N N . ARG A 1 200 ? -50.867 -0.321 72.781 1.00 98.31 200 ARG A N 1
ATOM 1566 C CA . ARG A 1 200 ? -50.218 0.095 74.033 1.00 98.31 200 ARG A CA 1
ATOM 1567 C C . ARG A 1 200 ? -50.990 1.227 74.711 1.00 98.31 200 ARG A C 1
ATOM 1569 O O . ARG A 1 200 ? -51.180 1.182 75.928 1.00 98.31 200 ARG A O 1
ATOM 1576 N N . GLU A 1 201 ? -51.428 2.224 73.949 1.00 98.06 201 GLU A N 1
ATOM 1577 C CA . GLU A 1 201 ? -52.187 3.363 74.469 1.00 98.06 201 GLU A CA 1
ATOM 1578 C C . GLU A 1 201 ? -53.555 2.921 75.016 1.00 98.06 201 GLU A C 1
ATOM 1580 O O . GLU A 1 201 ? -53.904 3.241 76.153 1.00 98.06 201 GLU A O 1
ATOM 1585 N N . ALA A 1 202 ? -54.286 2.082 74.275 1.00 97.75 202 ALA A N 1
ATOM 1586 C CA . ALA A 1 202 ? -55.564 1.525 74.723 1.00 97.75 202 ALA A CA 1
ATOM 1587 C C . ALA A 1 202 ? -55.430 0.692 76.014 1.00 97.75 202 ALA A C 1
ATOM 1589 O O . ALA A 1 202 ? -56.236 0.825 76.941 1.00 97.75 202 ALA A O 1
ATOM 1590 N N . LEU A 1 203 ? -54.388 -0.142 76.114 1.00 97.62 203 LEU A N 1
ATOM 1591 C CA . LEU A 1 203 ? -54.090 -0.900 77.333 1.00 97.62 203 LEU A CA 1
ATOM 1592 C C . LEU A 1 203 ? -53.750 0.025 78.504 1.00 97.62 203 LEU A C 1
ATOM 1594 O O . LEU A 1 203 ? -54.246 -0.194 79.608 1.00 97.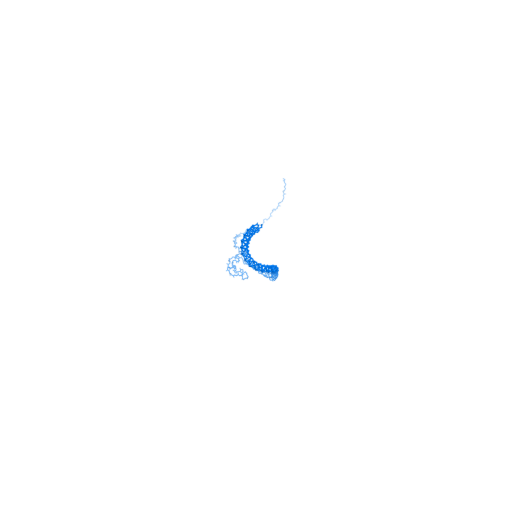62 203 LEU A O 1
ATOM 1598 N N . SER A 1 204 ? -52.958 1.072 78.268 1.00 97.94 204 SER A N 1
ATOM 1599 C CA . SER A 1 204 ? -52.597 2.057 79.297 1.00 97.94 204 SER A CA 1
A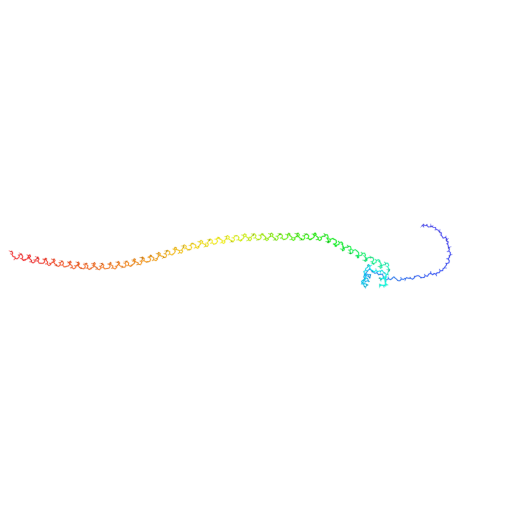TOM 1600 C C . SER A 1 204 ? -53.840 2.762 79.846 1.00 97.94 204 SER A C 1
ATOM 1602 O O . SER A 1 204 ? -54.020 2.846 81.062 1.00 97.94 204 SER A O 1
ATOM 1604 N N . GLN A 1 205 ? -54.763 3.170 78.970 1.00 97.25 205 GLN A N 1
ATOM 1605 C CA . GLN A 1 205 ? -56.054 3.743 79.364 1.00 97.25 205 GLN A CA 1
ATOM 1606 C C . GLN A 1 205 ? -56.906 2.757 80.177 1.00 97.25 205 GLN A C 1
ATOM 1608 O O . GLN A 1 205 ? -57.477 3.134 81.204 1.00 97.25 205 GLN A O 1
ATOM 1613 N N . ARG A 1 206 ? -56.960 1.476 79.782 1.00 97.38 206 ARG A N 1
ATOM 1614 C CA . ARG A 1 206 ? -57.705 0.449 80.530 1.00 97.38 206 ARG A CA 1
ATOM 1615 C C . ARG A 1 206 ? -57.109 0.191 81.911 1.00 97.38 206 ARG A C 1
ATOM 1617 O O . ARG A 1 206 ? -57.865 0.061 82.872 1.00 97.38 206 ARG A O 1
ATOM 1624 N N . VAL A 1 207 ? -55.782 0.138 82.019 1.00 97.75 207 VAL A N 1
ATOM 1625 C CA . VAL A 1 207 ? -55.084 0.009 83.305 1.00 97.75 207 VAL A CA 1
ATOM 1626 C C . VAL A 1 207 ? -55.409 1.202 84.201 1.00 97.75 207 VAL A C 1
ATOM 1628 O O . VAL A 1 207 ? -55.792 0.995 85.350 1.00 97.75 207 VAL A O 1
ATOM 1631 N N . HIS A 1 208 ? -55.350 2.434 83.684 1.00 97.06 208 HIS A N 1
ATOM 1632 C CA . HIS A 1 208 ? -55.734 3.624 84.450 1.00 97.06 208 HIS A CA 1
ATOM 1633 C C . HIS A 1 208 ? -57.186 3.569 84.944 1.00 97.06 208 HIS A C 1
ATOM 1635 O O . HIS A 1 208 ? -57.438 3.863 86.114 1.00 97.06 208 HIS A O 1
ATOM 1641 N N . ALA A 1 209 ? -58.128 3.140 84.098 1.00 96.69 209 ALA A N 1
ATOM 1642 C CA . ALA A 1 209 ? -59.526 2.967 84.490 1.00 96.69 209 ALA A CA 1
ATOM 1643 C C . ALA A 1 209 ? -59.690 1.923 85.609 1.00 96.69 209 ALA A C 1
ATOM 1645 O O . ALA A 1 209 ? -60.332 2.202 86.617 1.00 96.69 209 ALA A O 1
ATOM 1646 N N . LEU A 1 210 ? -59.053 0.753 85.481 1.00 96.50 210 LEU A N 1
ATOM 1647 C CA . LEU A 1 210 ? -59.099 -0.304 86.498 1.00 96.50 210 LEU A CA 1
ATOM 1648 C C . LEU A 1 210 ? -58.471 0.130 87.830 1.00 96.50 210 LEU A C 1
ATOM 1650 O O . LEU A 1 210 ? -58.995 -0.194 88.893 1.00 96.50 210 LEU A O 1
ATOM 1654 N N . VAL A 1 211 ? -57.367 0.882 87.791 1.00 96.94 211 VAL A N 1
ATOM 1655 C CA . VAL A 1 211 ? -56.745 1.454 88.996 1.00 96.94 211 VAL A CA 1
ATOM 1656 C C . VAL A 1 211 ? -57.699 2.431 89.684 1.00 96.94 211 VAL A C 1
ATOM 1658 O O . VAL A 1 211 ? -57.842 2.388 90.906 1.00 96.94 211 VAL A O 1
ATOM 1661 N N . HIS A 1 212 ? -58.392 3.278 88.918 1.00 96.38 212 HIS A N 1
ATOM 1662 C CA . HIS A 1 212 ? -59.401 4.179 89.467 1.00 96.38 212 HIS A CA 1
ATOM 1663 C C . HIS A 1 212 ? -60.587 3.403 90.065 1.00 96.38 212 HIS A C 1
ATOM 1665 O O . HIS A 1 212 ? -61.025 3.714 91.174 1.00 96.38 212 HIS A O 1
ATOM 1671 N N . GLU A 1 213 ? -61.108 2.386 89.372 1.00 95.56 213 GLU A N 1
ATOM 1672 C CA . GLU A 1 213 ? -62.172 1.508 89.883 1.00 95.56 213 GLU A CA 1
ATOM 1673 C C . GLU A 1 213 ? -61.749 0.852 91.211 1.00 95.56 213 GLU A C 1
ATOM 1675 O O . GLU A 1 213 ? -62.468 0.947 92.210 1.00 95.56 213 GLU A O 1
ATOM 1680 N N . LEU A 1 214 ? -60.542 0.280 91.279 1.00 94.81 214 LEU A N 1
ATOM 1681 C CA . LEU A 1 214 ? -59.983 -0.294 92.507 1.00 94.81 214 LEU A CA 1
ATOM 1682 C C . LEU A 1 214 ? -59.894 0.728 93.643 1.00 94.81 214 LEU A C 1
ATOM 1684 O O . LEU A 1 214 ? -60.323 0.427 94.756 1.00 94.81 214 LEU A O 1
ATOM 1688 N N . ALA A 1 215 ? -59.397 1.937 93.375 1.00 93.56 215 ALA A N 1
ATOM 1689 C CA . ALA A 1 215 ? -59.320 2.997 94.377 1.00 93.56 215 ALA A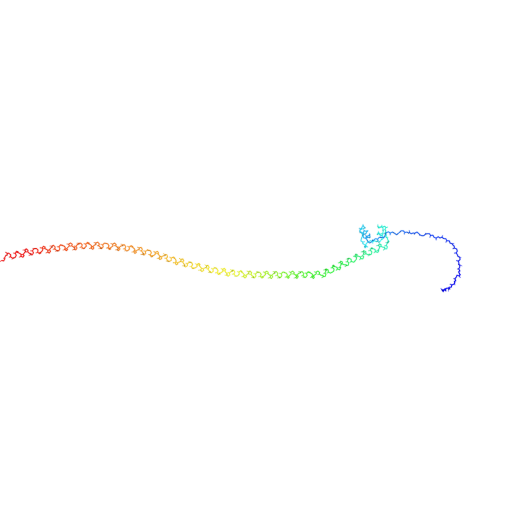 CA 1
ATOM 1690 C C . ALA A 1 215 ? -60.712 3.379 94.914 1.00 93.56 215 ALA A C 1
ATOM 1692 O O . ALA A 1 215 ? -60.894 3.551 96.121 1.00 93.56 215 ALA A O 1
ATOM 1693 N N . THR A 1 216 ? -61.722 3.456 94.039 1.00 93.44 216 THR A N 1
ATOM 1694 C CA . THR A 1 216 ? -63.104 3.740 94.459 1.00 93.44 216 THR A CA 1
ATOM 1695 C C . THR A 1 216 ? -63.699 2.622 95.313 1.00 93.44 216 THR A C 1
ATOM 1697 O O . THR A 1 216 ? -64.325 2.910 96.337 1.00 93.44 216 THR A O 1
ATOM 1700 N N . LEU A 1 217 ? -63.458 1.357 94.953 1.00 92.88 217 LEU A N 1
ATOM 1701 C CA . LEU A 1 217 ? -63.891 0.197 95.733 1.00 92.88 217 LEU A CA 1
ATOM 1702 C C . LEU A 1 217 ? -63.194 0.150 97.097 1.00 92.88 217 LEU A C 1
ATOM 1704 O O . LEU A 1 217 ? -63.858 -0.029 98.116 1.00 92.88 217 LEU A O 1
ATOM 1708 N N . GLN A 1 218 ? -61.881 0.386 97.149 1.00 91.69 218 GLN A N 1
ATOM 1709 C CA . GLN A 1 218 ? -61.124 0.473 98.401 1.00 91.69 218 GLN A CA 1
ATOM 1710 C C . GLN A 1 218 ? -61.659 1.585 99.314 1.00 91.69 218 GLN A C 1
ATOM 1712 O O . GLN A 1 218 ? -61.846 1.362 100.509 1.00 91.69 218 GLN A O 1
ATOM 1717 N N . ALA A 1 219 ? -61.982 2.759 98.763 1.00 87.31 219 ALA A N 1
ATOM 1718 C CA . ALA A 1 219 ? -62.583 3.854 99.522 1.00 87.31 219 ALA A CA 1
ATOM 1719 C C . ALA A 1 219 ? -64.006 3.534 100.024 1.00 87.31 219 ALA A C 1
ATOM 1721 O O . ALA A 1 219 ? -64.424 4.039 101.068 1.00 87.31 219 ALA A O 1
ATOM 1722 N N . ALA A 1 220 ? -64.779 2.723 99.295 1.00 85.25 220 ALA A N 1
ATOM 1723 C CA . ALA A 1 220 ? -66.086 2.245 99.747 1.00 85.25 220 ALA A CA 1
ATOM 1724 C C . ALA A 1 220 ? -65.949 1.227 100.893 1.00 85.25 220 ALA A C 1
ATOM 1726 O O . ALA A 1 220 ? -66.617 1.367 101.918 1.00 85.25 220 ALA A O 1
ATOM 1727 N N . VAL A 1 221 ? -65.030 0.263 100.765 1.00 84.94 221 VAL A N 1
ATOM 1728 C CA . VAL A 1 221 ? -64.731 -0.733 101.809 1.00 84.94 221 VAL A CA 1
ATOM 1729 C C . VAL A 1 221 ? -64.192 -0.067 103.078 1.00 84.94 221 VAL A C 1
ATOM 1731 O O . VAL A 1 221 ? -64.670 -0.363 104.170 1.00 84.94 221 VAL A O 1
ATOM 1734 N N . GLY A 1 222 ? -63.261 0.885 102.954 1.00 76.38 222 GLY A N 1
ATOM 1735 C CA . GLY A 1 222 ? -62.720 1.633 104.095 1.00 76.38 222 GLY A CA 1
ATOM 1736 C C . GLY A 1 222 ? -63.786 2.423 104.865 1.00 76.38 222 GLY A C 1
ATOM 1737 O O . GLY A 1 222 ? -63.767 2.445 106.093 1.00 76.38 222 GLY A O 1
ATOM 1738 N N . ARG A 1 223 ? -64.772 3.005 104.165 1.00 71.38 223 ARG A N 1
ATOM 1739 C CA . ARG A 1 223 ? -65.926 3.673 104.796 1.00 71.38 223 ARG A CA 1
ATOM 1740 C C . ARG A 1 223 ? -66.890 2.692 105.468 1.00 71.38 223 ARG A C 1
ATOM 1742 O O . ARG A 1 223 ? -67.410 3.002 106.534 1.00 71.38 223 ARG A O 1
ATOM 1749 N N . GLY A 1 224 ? -67.091 1.505 104.892 1.00 62.88 224 GLY A N 1
ATOM 1750 C CA . GLY A 1 224 ? -67.867 0.429 105.519 1.00 62.88 224 GLY A CA 1
ATOM 1751 C C . GLY A 1 224 ? -67.234 -0.096 106.814 1.00 62.88 224 GLY A C 1
ATOM 1752 O O . GLY A 1 224 ? -67.949 -0.368 107.772 1.00 62.88 224 GLY A O 1
ATOM 1753 N N . ALA A 1 225 ? -65.900 -0.161 106.875 1.00 58.88 225 ALA A N 1
ATOM 1754 C CA . ALA A 1 225 ? -65.160 -0.581 108.067 1.00 58.88 225 ALA A CA 1
ATOM 1755 C C . ALA A 1 225 ? -65.137 0.482 109.187 1.00 58.88 225 ALA A C 1
ATOM 1757 O O . ALA A 1 225 ? -65.086 0.127 110.359 1.00 58.88 225 ALA A O 1
ATOM 1758 N N . GLN A 1 226 ? -65.209 1.778 108.854 1.00 55.50 226 GLN A N 1
ATOM 1759 C CA . GLN A 1 226 ? -65.298 2.872 109.837 1.00 55.50 226 GLN A CA 1
ATOM 1760 C C . GLN A 1 226 ? -66.715 3.097 110.396 1.00 55.50 226 GLN A C 1
ATOM 1762 O O . GLN A 1 226 ? -66.855 3.738 111.429 1.00 55.50 226 GLN A O 1
ATOM 1767 N N . GLY A 1 227 ? -67.761 2.579 109.741 1.00 52.31 227 GLY A N 1
ATOM 1768 C CA . GLY A 1 227 ? -69.153 2.681 110.205 1.00 52.31 227 GLY A CA 1
ATOM 1769 C C . GLY A 1 227 ? -69.618 1.564 111.153 1.00 52.31 227 GLY A C 1
ATOM 1770 O O . GLY A 1 227 ? -70.792 1.542 111.511 1.00 52.31 227 GLY A O 1
ATOM 1771 N N . GLN A 1 228 ? -68.740 0.621 111.517 1.00 47.09 228 GLN A N 1
ATOM 1772 C CA . GLN A 1 228 ? -69.036 -0.529 112.392 1.00 47.09 228 GLN A CA 1
ATOM 1773 C C . GLN A 1 228 ? -68.192 -0.571 113.684 1.00 47.09 228 GLN A C 1
ATOM 1775 O O . GLN A 1 228 ? -68.248 -1.567 114.406 1.00 47.09 228 GLN A O 1
ATOM 1780 N N . ALA A 1 229 ? -67.438 0.489 113.988 1.00 43.38 229 ALA A N 1
ATOM 1781 C CA . ALA A 1 229 ? -66.756 0.698 115.270 1.00 43.38 229 ALA A CA 1
ATOM 1782 C C . ALA A 1 229 ? -67.443 1.827 116.048 1.00 43.38 229 ALA A C 1
ATOM 1784 O O . ALA A 1 229 ? -67.529 1.708 117.289 1.00 43.38 229 ALA A O 1
#